Protein AF-A0A972G9C6-F1 (afdb_monomer_lite)

Radius of gyration: 35.4 Å; chains: 1; bounding box: 100×30×118 Å

pLDDT: mean 81.83, std 17.05, range [43.62, 98.69]

Secondary structure (DSSP, 8-state):
--SSHHHHHHHHHHHHHHHHHHHHHS-------B---EEEEEEEEEES-TTS-TT--SBTTBPEEEETTPEEEEEEEEE--SEEEEEEEEEEEPPTTEEE-TT--EEEEE-SS-----PEEE--SSTT--EEEEEEEEEE---SSPPPEEEEEEEEEE--STT--TT-EEEEEEEEEETTEEEEEPPPEEEEEE---EEEEEEEESS--SS--PPP----TTPPPEEEEEEEE-SSS---S--EEE---TT-----------SS-----EEEETTEEEE-

Structure (mmCIF, N/CA/C/O backbone):
data_AF-A0A972G9C6-F1
#
_entry.id   AF-A0A972G9C6-F1
#
loop_
_atom_site.group_PDB
_atom_site.id
_atom_site.type_symbol
_atom_site.label_atom_id
_atom_site.label_alt_id
_atom_site.label_comp_id
_atom_site.label_asym_id
_atom_site.label_entity_id
_atom_site.label_seq_id
_atom_site.pdbx_PDB_ins_code
_atom_site.Cartn_x
_atom_site.Cartn_y
_atom_site.Cartn_z
_atom_site.occupancy
_atom_site.B_iso_or_equiv
_atom_site.auth_seq_id
_atom_site.auth_comp_id
_atom_site.auth_asym_id
_atom_site.auth_atom_id
_atom_site.pdbx_PDB_model_num
ATOM 1 N N . MET A 1 1 ? -65.010 7.566 71.228 1.00 50.69 1 MET A N 1
ATOM 2 C CA . MET A 1 1 ? -64.471 6.859 70.046 1.00 50.69 1 MET A CA 1
ATOM 3 C C . MET A 1 1 ? -63.140 7.488 69.595 1.00 50.69 1 MET A C 1
ATOM 5 O O . MET A 1 1 ? -63.179 8.317 68.697 1.00 50.69 1 MET A O 1
ATOM 9 N N . PRO A 1 2 ? -61.972 7.158 70.192 1.00 48.47 2 PRO A N 1
ATOM 10 C CA . PRO A 1 2 ? -60.681 7.685 69.727 1.00 48.47 2 PRO A CA 1
ATOM 11 C C . PRO A 1 2 ? -59.678 6.614 69.238 1.00 48.47 2 PRO A C 1
ATOM 13 O O . PRO A 1 2 ? -58.513 6.927 69.029 1.00 48.47 2 PRO A O 1
ATOM 16 N N . HIS A 1 3 ? -60.087 5.356 69.031 1.00 49.25 3 HIS A N 1
ATOM 17 C CA . HIS A 1 3 ? -59.143 4.258 68.745 1.00 49.25 3 HIS A CA 1
ATOM 18 C C . HIS A 1 3 ? -58.891 3.956 67.254 1.00 49.25 3 HIS A C 1
ATOM 20 O O . HIS A 1 3 ? -58.062 3.107 66.948 1.00 49.25 3 HIS A O 1
ATOM 26 N N . LEU A 1 4 ? -59.544 4.656 66.318 1.00 49.91 4 LEU A N 1
ATOM 27 C CA . LEU A 1 4 ? -59.415 4.387 64.872 1.00 49.91 4 LEU A CA 1
ATOM 28 C C . LEU A 1 4 ? -58.411 5.296 64.136 1.00 49.91 4 LEU A C 1
ATOM 30 O O . LEU A 1 4 ? -58.019 4.982 63.018 1.00 49.91 4 LEU A O 1
ATOM 34 N N . PHE A 1 5 ? -57.944 6.388 64.752 1.00 47.66 5 PHE A N 1
ATOM 35 C CA . PHE A 1 5 ? -57.025 7.333 64.095 1.00 47.66 5 PHE A CA 1
ATOM 36 C C . PHE A 1 5 ? -55.539 6.942 64.190 1.00 47.66 5 PHE A C 1
ATOM 38 O O . PHE A 1 5 ? -54.737 7.374 63.366 1.00 47.66 5 PHE A O 1
ATOM 45 N N . SER A 1 6 ? -55.158 6.102 65.159 1.00 50.09 6 SER A N 1
ATOM 46 C CA . SER A 1 6 ? -53.753 5.721 65.377 1.00 50.09 6 SER A CA 1
ATOM 47 C C . SER A 1 6 ? -53.256 4.651 64.389 1.00 50.09 6 SER A C 1
ATOM 49 O O . SER A 1 6 ? -52.122 4.742 63.914 1.00 50.09 6 SER A O 1
ATOM 51 N N . SER A 1 7 ? -54.104 3.687 64.000 1.00 50.19 7 SER A N 1
ATOM 52 C CA . SER A 1 7 ? -53.696 2.609 63.083 1.00 50.19 7 SER A CA 1
ATOM 53 C C . SER A 1 7 ? -53.560 3.078 61.629 1.00 50.19 7 SER A C 1
ATOM 55 O O . SER A 1 7 ? -52.664 2.619 60.921 1.00 50.19 7 SER A O 1
ATOM 57 N N . LEU A 1 8 ? -54.366 4.058 61.202 1.00 47.44 8 LEU A N 1
ATOM 58 C CA . LEU A 1 8 ? -54.301 4.635 59.855 1.00 47.44 8 LEU A CA 1
ATOM 59 C C . LEU A 1 8 ? -52.980 5.393 59.616 1.00 47.44 8 LEU A C 1
ATOM 61 O O . LEU A 1 8 ? -52.423 5.350 58.520 1.00 47.44 8 LEU A O 1
ATOM 65 N N . PHE A 1 9 ? -52.442 6.032 60.661 1.00 51.09 9 PHE A N 1
ATOM 66 C CA . PHE A 1 9 ? -51.173 6.765 60.606 1.00 51.09 9 PHE A CA 1
ATOM 67 C C . PHE A 1 9 ? -49.955 5.831 60.516 1.00 51.09 9 PHE A C 1
ATOM 69 O O . PHE A 1 9 ? -48.978 6.147 59.838 1.00 51.09 9 PHE A O 1
ATOM 76 N N . HIS A 1 10 ? -50.016 4.658 61.158 1.00 50.16 10 HIS A N 1
ATOM 77 C CA . HIS A 1 10 ? -48.974 3.630 61.037 1.00 50.16 10 HIS A CA 1
ATOM 78 C C . HIS A 1 10 ? -49.015 2.921 59.674 1.00 50.16 10 HIS A C 1
ATOM 80 O O . HIS A 1 10 ? -47.964 2.652 59.093 1.00 50.16 10 HIS A O 1
ATOM 86 N N . LEU A 1 11 ? -50.209 2.698 59.112 1.00 49.06 11 LEU A N 1
ATOM 87 C CA . LEU A 1 11 ? -50.369 2.081 57.793 1.00 49.06 11 LEU A CA 1
ATOM 88 C C . LEU A 1 11 ? -49.867 2.997 56.659 1.00 49.06 11 LEU A C 1
ATOM 90 O O . LEU A 1 11 ? -49.124 2.554 55.788 1.00 49.06 11 LEU A O 1
ATOM 94 N N . GLN A 1 12 ? -50.190 4.294 56.713 1.00 49.25 12 GLN A N 1
ATOM 95 C CA . GLN A 1 12 ? -49.715 5.306 55.754 1.00 49.25 12 GLN A CA 1
ATOM 96 C C . GLN A 1 12 ? -48.187 5.466 55.760 1.00 49.25 12 GLN A C 1
ATOM 98 O O . GLN A 1 12 ? -47.576 5.678 54.713 1.00 49.25 12 GLN A O 1
ATOM 103 N N . ARG A 1 13 ? -47.554 5.336 56.932 1.00 53.72 13 ARG A N 1
ATOM 104 C CA . ARG A 1 13 ? -46.098 5.438 57.072 1.00 53.72 13 ARG A CA 1
ATOM 105 C C . ARG A 1 13 ? -45.391 4.201 56.503 1.00 53.72 13 ARG A C 1
ATOM 107 O O . ARG A 1 13 ? -44.426 4.363 55.765 1.00 53.72 13 ARG A O 1
ATOM 114 N N . ASN A 1 14 ? -45.921 2.999 56.738 1.00 49.91 14 ASN A N 1
ATOM 115 C CA . ASN A 1 14 ? -45.390 1.761 56.150 1.00 49.91 14 ASN A CA 1
ATOM 116 C C . ASN A 1 14 ? -45.583 1.685 54.630 1.00 49.91 14 ASN A C 1
ATOM 118 O O . ASN A 1 14 ? -44.686 1.223 53.937 1.00 49.91 14 ASN A O 1
ATOM 122 N N . ILE A 1 15 ? -46.695 2.199 54.093 1.00 54.16 15 ILE A N 1
ATOM 123 C CA . ILE A 1 15 ? -46.912 2.279 52.639 1.00 54.16 15 ILE A CA 1
ATOM 124 C C . ILE A 1 15 ? -45.948 3.284 51.996 1.00 54.16 15 ILE A C 1
ATOM 126 O O . ILE A 1 15 ? -45.432 3.015 50.919 1.00 54.16 15 ILE A O 1
ATOM 130 N N . ARG A 1 16 ? -45.630 4.404 52.662 1.00 52.44 16 ARG A N 1
ATOM 131 C CA . ARG A 1 16 ? -44.612 5.353 52.179 1.00 52.44 16 ARG A CA 1
ATOM 132 C C . ARG A 1 16 ? -43.210 4.750 52.142 1.00 52.44 16 ARG A C 1
ATOM 134 O O . ARG A 1 16 ? -42.516 4.974 51.162 1.00 52.44 16 ARG A O 1
ATOM 141 N N . TYR A 1 17 ? -42.808 3.972 53.149 1.00 53.59 17 TYR A N 1
ATOM 142 C CA . TYR A 1 17 ? -41.521 3.267 53.110 1.00 53.59 17 TYR A CA 1
ATOM 143 C C . TYR A 1 17 ? -41.521 2.111 52.114 1.00 53.59 17 TYR A C 1
ATOM 145 O O . TYR A 1 17 ? -40.512 1.914 51.461 1.00 53.59 17 TYR A O 1
ATOM 153 N N . LEU A 1 18 ? -42.633 1.394 51.934 1.00 51.47 18 LEU A N 1
ATOM 154 C CA . LEU A 1 18 ? -42.740 0.327 50.940 1.00 51.47 18 LEU A CA 1
ATOM 155 C C . LEU A 1 18 ? -42.715 0.891 49.511 1.00 51.47 18 LEU A C 1
ATOM 157 O O . LEU A 1 18 ? -41.997 0.365 48.679 1.00 51.47 18 LEU A O 1
ATOM 161 N N . ILE A 1 19 ? -43.408 2.001 49.238 1.00 53.59 19 ILE A N 1
ATOM 162 C CA . ILE A 1 19 ? -43.360 2.703 47.943 1.00 53.59 19 ILE A CA 1
ATOM 163 C C . ILE A 1 19 ? -41.981 3.327 47.709 1.00 53.59 19 ILE A C 1
ATOM 165 O O . ILE A 1 19 ? -41.479 3.244 46.597 1.00 53.59 19 ILE A O 1
ATOM 169 N N . LEU A 1 20 ? -41.333 3.889 48.737 1.00 49.88 20 LEU A N 1
ATOM 170 C CA . LEU A 1 20 ? -39.961 4.390 48.624 1.00 49.88 20 LEU A CA 1
ATOM 171 C C . LEU A 1 20 ? -38.960 3.242 48.425 1.00 49.88 20 LEU A C 1
ATOM 173 O O . LEU A 1 20 ? -38.027 3.393 47.655 1.00 49.88 20 LEU A O 1
ATOM 177 N N . MET A 1 21 ? -39.181 2.081 49.049 1.00 52.22 21 MET A N 1
ATOM 178 C CA . MET A 1 21 ? -38.356 0.882 48.887 1.00 52.22 21 MET A CA 1
ATOM 179 C C . MET A 1 21 ? -38.600 0.206 47.533 1.00 52.22 21 MET A C 1
ATOM 181 O O . MET A 1 21 ? -37.646 -0.292 46.965 1.00 52.22 21 MET A O 1
ATOM 185 N N . PHE A 1 22 ? -39.809 0.262 46.959 1.00 50.12 22 PHE A N 1
ATOM 186 C CA . PHE A 1 22 ? -40.092 -0.166 45.579 1.00 50.12 22 PHE A CA 1
ATOM 187 C C . PHE A 1 22 ? -39.609 0.845 44.527 1.00 50.12 22 PHE A C 1
ATOM 189 O O . PHE A 1 22 ? -39.202 0.422 43.452 1.00 50.12 22 PHE A O 1
ATOM 196 N N . LEU A 1 23 ? -39.578 2.151 44.823 1.00 47.75 23 LEU A N 1
ATOM 197 C CA . LEU A 1 23 ? -38.888 3.138 43.981 1.00 47.75 23 LEU A CA 1
ATOM 198 C C . LEU A 1 23 ? -37.359 2.997 44.062 1.00 47.75 23 LEU A C 1
ATOM 200 O O . LEU A 1 23 ? -36.685 3.300 43.087 1.00 47.75 23 LEU A O 1
ATOM 204 N N . LEU A 1 24 ? -36.821 2.518 45.191 1.00 46.06 24 LEU A N 1
ATOM 205 C CA . LEU A 1 24 ? -35.385 2.282 45.381 1.00 46.06 24 LEU A CA 1
ATOM 206 C C . LEU A 1 24 ? -34.930 0.898 44.865 1.00 46.06 24 LEU A C 1
ATOM 208 O O . LEU A 1 24 ? -33.786 0.770 44.449 1.00 46.06 24 LEU A O 1
ATOM 212 N N . LEU A 1 25 ? -35.804 -0.123 44.848 1.00 47.00 25 LEU A N 1
ATOM 213 C CA . LEU A 1 25 ? -35.528 -1.457 44.270 1.00 47.00 25 LEU A CA 1
ATOM 214 C C . LEU A 1 25 ? -35.941 -1.595 42.795 1.00 47.00 25 LEU A C 1
ATOM 216 O O . LEU A 1 25 ? -35.457 -2.494 42.118 1.00 47.00 25 LEU A O 1
ATOM 220 N N . GLY A 1 26 ? -36.853 -0.753 42.301 1.00 44.81 26 GLY A N 1
ATOM 221 C CA . GLY A 1 26 ? -37.396 -0.810 40.936 1.00 44.81 26 GLY A CA 1
ATOM 222 C C . GLY A 1 26 ? -36.682 0.089 39.925 1.00 44.81 26 GLY A C 1
ATOM 223 O O . GLY A 1 26 ? -37.134 0.199 38.791 1.00 44.81 26 GLY A O 1
ATOM 224 N N . PHE A 1 27 ? -35.594 0.741 40.336 1.00 47.50 27 PHE A N 1
ATOM 225 C CA . PHE A 1 27 ? -34.768 1.598 39.487 1.00 47.50 27 PHE A CA 1
ATOM 226 C C . PHE A 1 27 ? -33.285 1.226 39.608 1.00 47.50 27 PHE A C 1
ATOM 228 O O . PHE A 1 27 ? -32.410 2.079 39.621 1.00 47.50 27 PHE A O 1
ATOM 235 N N . LEU A 1 28 ? -32.993 -0.074 39.655 1.00 43.62 28 LEU A N 1
ATOM 236 C CA . LEU A 1 28 ? -31.751 -0.585 39.080 1.00 43.62 28 LEU A CA 1
ATOM 237 C C . LEU A 1 28 ? -31.993 -0.775 37.578 1.00 43.62 28 LEU A C 1
ATOM 239 O O . LEU A 1 28 ? -31.956 -1.884 37.060 1.00 43.62 28 LEU A O 1
ATOM 243 N N . PHE A 1 29 ? -32.264 0.322 36.869 1.00 45.38 29 PHE A N 1
ATOM 244 C CA . PHE A 1 29 ? -31.609 0.425 35.580 1.00 45.38 29 PHE A CA 1
ATOM 245 C C . PHE A 1 29 ? -30.151 0.632 35.973 1.00 45.38 29 PHE A C 1
ATOM 247 O O . PHE A 1 29 ? -29.775 1.728 36.388 1.00 45.38 29 PHE A O 1
ATOM 254 N N . THR A 1 30 ? -29.328 -0.413 35.887 1.00 48.03 30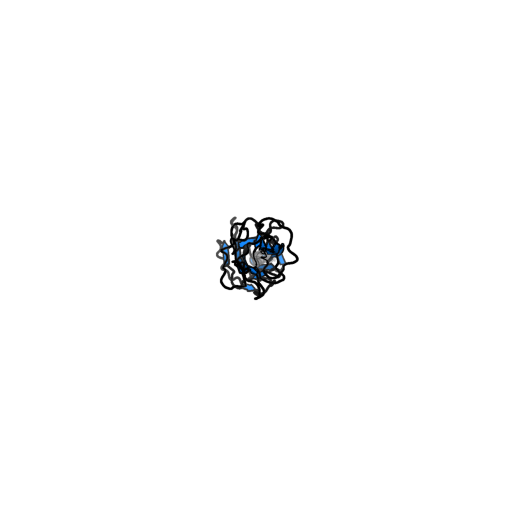 THR A N 1
ATOM 255 C CA . THR A 1 30 ? -27.996 -0.150 35.362 1.00 48.03 30 THR A CA 1
ATOM 256 C C . THR A 1 30 ? -28.300 0.448 33.996 1.00 48.03 30 THR A C 1
ATOM 258 O O . THR A 1 30 ? -28.648 -0.247 33.047 1.00 48.03 30 THR A O 1
ATOM 261 N N . SER A 1 31 ? -28.401 1.776 33.923 1.00 47.78 31 SER A N 1
ATOM 262 C CA . SER A 1 31 ? -28.151 2.419 32.652 1.00 47.78 31 SER A CA 1
ATOM 263 C C . SER A 1 31 ? -26.721 2.003 32.388 1.00 47.78 31 SER A C 1
ATOM 265 O O . SER A 1 31 ? -25.822 2.565 33.015 1.00 47.78 31 SER A O 1
ATOM 267 N N . ASP A 1 32 ? -26.534 0.931 31.621 1.00 56.31 32 ASP A N 1
ATOM 268 C CA . ASP A 1 32 ? -25.235 0.622 31.059 1.00 56.31 32 ASP A CA 1
ATOM 269 C C . ASP A 1 32 ? -24.842 1.922 30.383 1.00 56.31 32 ASP A C 1
ATOM 271 O O . ASP A 1 32 ? -25.518 2.391 29.459 1.00 56.31 32 ASP A O 1
ATOM 275 N N . LEU A 1 33 ? -23.902 2.623 31.015 1.00 61.00 33 LEU A N 1
ATOM 276 C CA . LEU A 1 33 ? -23.517 3.932 30.553 1.00 61.00 33 LEU A CA 1
ATOM 277 C C . LEU A 1 33 ? -22.942 3.678 29.173 1.00 61.00 33 LEU A C 1
ATOM 279 O O . LEU A 1 33 ? -22.047 2.850 29.007 1.00 61.00 33 LEU A O 1
ATOM 283 N N . LEU A 1 34 ? -23.569 4.304 28.188 1.00 71.31 34 LEU A N 1
ATOM 284 C CA . LEU A 1 34 ? -23.205 4.114 26.809 1.00 71.31 34 LEU A CA 1
ATOM 285 C C . LEU A 1 34 ? -21.945 4.927 26.558 1.00 71.31 34 LEU A C 1
ATOM 287 O O . LEU A 1 34 ? -21.975 6.153 26.680 1.00 71.31 34 LEU A O 1
ATOM 291 N N . MET A 1 35 ? -20.849 4.243 26.262 1.00 81.44 35 MET A N 1
ATOM 292 C CA . MET A 1 35 ? -19.528 4.868 26.264 1.00 81.44 35 MET A CA 1
ATOM 293 C C . MET A 1 35 ? -19.020 5.018 24.837 1.00 81.44 35 MET A C 1
ATOM 295 O O . MET A 1 35 ? -19.300 4.182 23.970 1.00 81.44 35 MET A O 1
ATOM 299 N N . ALA A 1 36 ? -18.364 6.144 24.568 1.00 80.25 36 ALA A N 1
ATOM 300 C CA . ALA A 1 36 ? -17.765 6.431 23.273 1.00 80.25 36 ALA A CA 1
ATOM 301 C C . ALA A 1 36 ? -16.352 5.851 23.244 1.00 80.25 36 ALA A C 1
ATOM 303 O O . ALA A 1 36 ? -15.604 6.025 24.199 1.00 80.25 36 ALA A O 1
ATOM 304 N N . GLN A 1 37 ? -16.022 5.169 22.154 1.00 87.62 37 GLN A N 1
ATOM 305 C CA . GLN A 1 37 ? -14.685 4.641 21.907 1.00 87.62 37 GLN A CA 1
ATOM 306 C C . GLN A 1 37 ? -13.769 5.775 21.418 1.00 87.62 37 GLN A C 1
ATOM 308 O O . GLN A 1 37 ? -14.256 6.702 20.767 1.00 87.62 37 GLN A O 1
ATOM 313 N N . THR A 1 38 ? -12.475 5.724 21.731 1.00 91.31 38 THR A N 1
ATOM 314 C CA . THR A 1 38 ? -11.528 6.820 21.452 1.00 91.31 38 THR A CA 1
ATOM 315 C C . THR A 1 38 ? -10.146 6.302 21.063 1.00 91.31 38 THR A C 1
ATOM 317 O O . THR A 1 38 ? -9.873 5.103 21.139 1.00 91.31 38 THR A O 1
ATOM 320 N N . ASN A 1 39 ? -9.259 7.234 20.708 1.00 94.50 39 ASN A N 1
ATOM 321 C CA . ASN A 1 39 ? -7.846 7.001 20.426 1.00 94.50 39 ASN A CA 1
ATOM 322 C C . ASN A 1 39 ? -7.648 6.079 19.219 1.00 94.50 39 ASN A C 1
ATOM 324 O O . ASN A 1 39 ? -6.769 5.217 19.216 1.00 94.50 39 ASN A O 1
ATOM 328 N N . LEU A 1 40 ? -8.475 6.279 18.185 1.00 98.19 40 LEU A N 1
ATOM 329 C CA . LEU A 1 40 ? -8.321 5.576 16.921 1.00 98.19 40 LEU A CA 1
ATOM 330 C C . LEU A 1 40 ? -7.050 6.045 16.216 1.00 98.19 40 LEU A C 1
ATOM 332 O O . LEU A 1 40 ? -6.889 7.217 15.884 1.00 98.19 40 LEU A O 1
ATOM 336 N N . THR A 1 41 ? -6.178 5.101 15.905 1.00 98.12 41 THR A N 1
ATOM 337 C CA . THR A 1 41 ? -4.981 5.335 15.105 1.00 98.12 41 THR A CA 1
ATOM 338 C C . THR A 1 41 ? -4.937 4.343 13.958 1.00 98.12 41 THR A C 1
ATOM 340 O O . THR A 1 41 ? -5.257 3.169 14.124 1.00 98.12 41 THR A O 1
ATOM 343 N N . LEU A 1 42 ? -4.545 4.830 12.784 1.00 98.56 42 LEU A N 1
ATOM 344 C CA . LEU A 1 42 ? -4.201 4.016 11.629 1.00 98.56 42 LEU A CA 1
ATOM 345 C C . LEU A 1 42 ? -2.762 4.360 11.250 1.00 98.56 42 LEU A C 1
ATOM 347 O O . LEU A 1 42 ? -2.412 5.533 11.146 1.00 98.56 42 LEU A O 1
ATOM 351 N N . SER A 1 43 ? -1.930 3.345 11.061 1.00 98.31 43 SER A N 1
ATOM 352 C CA . SER A 1 43 ? -0.524 3.523 10.697 1.00 98.31 43 SER A CA 1
ATOM 353 C C . SER A 1 43 ? -0.032 2.405 9.782 1.00 98.31 43 SER A C 1
ATOM 355 O O . SER A 1 43 ? -0.659 1.347 9.684 1.00 98.31 43 SER A O 1
ATOM 357 N N . ILE A 1 44 ? 1.106 2.629 9.122 1.00 98.38 44 ILE A N 1
ATOM 358 C CA . ILE A 1 44 ? 1.805 1.599 8.345 1.00 98.38 44 ILE A CA 1
ATOM 359 C C . ILE A 1 44 ? 2.736 0.839 9.285 1.00 98.38 44 ILE A C 1
ATOM 361 O O . ILE A 1 44 ? 3.727 1.385 9.769 1.00 98.38 44 ILE A O 1
ATOM 365 N N . ALA A 1 45 ? 2.436 -0.434 9.522 1.00 96.69 45 ALA A N 1
ATOM 366 C CA . ALA A 1 45 ? 3.270 -1.308 10.339 1.00 96.69 45 ALA A CA 1
ATOM 367 C C . ALA A 1 45 ? 4.507 -1.789 9.565 1.00 96.69 45 ALA A C 1
ATOM 369 O O . ALA A 1 45 ? 5.614 -1.824 10.103 1.00 96.69 45 ALA A O 1
ATOM 370 N N . SER A 1 46 ? 4.321 -2.157 8.297 1.00 96.44 46 SER A N 1
ATOM 371 C CA . SER A 1 46 ? 5.390 -2.610 7.406 1.00 96.44 46 SER A CA 1
ATOM 372 C C . SER A 1 46 ? 4.940 -2.583 5.952 1.00 96.44 46 SER A C 1
ATOM 374 O O . SER A 1 46 ? 3.745 -2.521 5.664 1.00 96.44 46 SER A O 1
ATOM 376 N N . THR A 1 47 ? 5.890 -2.719 5.037 1.00 96.69 47 THR A N 1
ATOM 377 C CA . THR A 1 47 ? 5.617 -3.019 3.634 1.00 96.69 47 THR A CA 1
ATOM 378 C C . THR A 1 47 ? 6.432 -4.243 3.209 1.00 96.69 47 THR A C 1
ATOM 380 O O . THR A 1 47 ? 7.349 -4.668 3.920 1.00 96.69 47 THR A O 1
ATOM 383 N N . SER A 1 48 ? 6.029 -4.915 2.129 1.00 96.12 48 SER A N 1
ATOM 384 C CA . SER A 1 48 ? 6.626 -6.199 1.758 1.00 96.12 48 SER A CA 1
ATOM 385 C C . SER A 1 48 ? 7.921 -6.082 0.967 1.00 96.12 48 SER A C 1
ATOM 387 O O . SER A 1 48 ? 8.593 -7.106 0.842 1.00 96.12 48 SER A O 1
ATOM 389 N N . GLU A 1 49 ? 8.262 -4.904 0.425 1.00 92.00 49 GLU A N 1
ATOM 390 C CA . GLU A 1 49 ? 9.462 -4.746 -0.395 1.00 92.00 49 GLU A CA 1
ATOM 391 C C . GLU A 1 49 ? 10.574 -3.942 0.284 1.00 92.00 49 GLU A C 1
ATOM 393 O O . GLU A 1 49 ? 10.387 -2.784 0.632 1.00 92.00 49 GLU A O 1
ATOM 398 N N . PRO A 1 50 ? 11.791 -4.503 0.412 1.00 88.25 50 PRO A N 1
ATOM 399 C CA . PRO A 1 50 ? 12.912 -3.819 1.058 1.00 88.25 50 PRO A CA 1
ATOM 400 C C . PRO A 1 50 ? 13.544 -2.723 0.185 1.00 88.25 50 PRO A C 1
ATOM 402 O O . PRO A 1 50 ? 14.482 -2.050 0.617 1.00 88.25 50 PRO A O 1
ATOM 405 N N . ASP A 1 51 ? 13.108 -2.605 -1.070 1.00 85.94 51 ASP A N 1
ATOM 406 C CA . ASP A 1 51 ? 13.652 -1.658 -2.042 1.00 85.94 51 ASP A CA 1
ATOM 407 C C . ASP A 1 51 ? 12.876 -0.345 -2.116 1.00 85.94 51 ASP A C 1
ATOM 409 O O . ASP A 1 51 ? 13.374 0.620 -2.704 1.00 85.94 51 ASP A O 1
ATOM 413 N N . SER A 1 52 ? 11.702 -0.292 -1.492 1.00 87.81 52 SER A N 1
ATOM 414 C CA . SER A 1 52 ? 11.053 0.947 -1.096 1.00 87.81 52 SER A CA 1
ATOM 415 C C . SER A 1 52 ? 11.587 1.370 0.286 1.00 87.81 52 SER A C 1
ATOM 417 O O . SER A 1 52 ? 12.071 0.563 1.080 1.00 87.81 52 SER A O 1
ATOM 419 N N . SER A 1 53 ? 11.646 2.678 0.553 1.00 89.88 53 SER A N 1
ATOM 420 C CA . SER A 1 53 ? 12.251 3.184 1.794 1.00 89.88 53 SER A CA 1
ATOM 421 C C . SER A 1 53 ? 11.286 3.115 2.975 1.00 89.88 53 SER A C 1
ATOM 423 O O . SER A 1 53 ? 10.271 3.806 2.984 1.00 89.88 53 SER A O 1
ATOM 425 N N . ASP A 1 54 ? 11.691 2.439 4.048 1.00 92.44 54 ASP A N 1
ATOM 426 C CA . ASP A 1 54 ? 10.932 2.373 5.305 1.00 92.44 54 ASP A CA 1
ATOM 427 C C . ASP A 1 54 ? 11.158 3.558 6.263 1.00 92.44 54 ASP A C 1
ATOM 429 O O . ASP A 1 54 ? 10.666 3.569 7.390 1.00 92.44 54 ASP A O 1
ATOM 433 N N . THR A 1 55 ? 11.922 4.574 5.854 1.00 93.12 55 THR A N 1
ATOM 434 C CA . THR A 1 55 ? 12.267 5.713 6.729 1.00 93.12 55 THR A CA 1
ATOM 435 C C . THR A 1 55 ? 11.113 6.682 6.979 1.00 93.12 55 THR A C 1
ATOM 437 O O . THR A 1 55 ? 11.190 7.485 7.907 1.00 93.12 55 THR A O 1
ATOM 440 N N . LYS A 1 56 ? 10.104 6.670 6.106 1.00 96.25 56 LYS A N 1
ATOM 441 C CA . LYS A 1 56 ? 8.938 7.555 6.153 1.00 96.25 56 LYS A CA 1
ATOM 442 C C . LYS A 1 56 ? 7.755 6.813 6.780 1.00 96.25 56 LYS A C 1
ATOM 444 O O . LYS A 1 56 ? 7.612 5.616 6.555 1.00 96.25 56 LYS A O 1
ATOM 449 N N . ASP A 1 57 ? 6.926 7.481 7.574 1.00 95.62 57 ASP A N 1
ATOM 450 C CA . ASP A 1 57 ? 5.876 6.828 8.378 1.00 95.62 57 ASP A CA 1
ATOM 451 C C . ASP A 1 57 ? 4.482 6.830 7.731 1.00 95.62 57 ASP A C 1
ATOM 453 O O . ASP A 1 57 ? 3.571 6.185 8.247 1.00 95.62 57 ASP A O 1
ATOM 457 N N . GLY A 1 58 ? 4.323 7.502 6.590 1.00 97.31 58 GLY A N 1
ATOM 458 C CA . GLY A 1 58 ? 3.047 7.612 5.894 1.00 97.31 58 GLY A CA 1
ATOM 459 C C . GLY A 1 58 ? 2.154 8.738 6.408 1.00 97.31 58 GLY A C 1
ATOM 460 O O . GLY A 1 58 ? 0.998 8.806 6.009 1.00 97.31 58 GLY A O 1
ATOM 461 N N . SER A 1 59 ? 2.646 9.626 7.273 1.00 97.06 59 SER A N 1
ATOM 462 C CA . SER A 1 59 ? 1.935 10.869 7.586 1.00 97.06 59 SER A CA 1
ATOM 463 C C . SER A 1 59 ? 2.019 11.874 6.426 1.00 97.06 59 SER A C 1
ATOM 465 O O . SER A 1 59 ? 2.838 11.729 5.515 1.00 97.06 59 SER A O 1
ATOM 467 N N . ALA A 1 60 ? 1.163 12.899 6.442 1.00 94.88 60 ALA A N 1
ATOM 468 C CA . ALA A 1 60 ? 1.210 13.983 5.458 1.00 94.88 60 ALA A CA 1
ATOM 469 C C . ALA A 1 60 ? 2.598 14.649 5.413 1.00 94.88 60 ALA A C 1
ATOM 471 O O . ALA A 1 60 ? 3.198 14.905 6.458 1.00 94.88 60 ALA A O 1
ATOM 472 N N . ASP A 1 61 ? 3.100 14.922 4.205 1.00 95.75 61 ASP A N 1
ATOM 473 C CA . ASP A 1 61 ? 4.463 15.399 3.924 1.00 95.75 61 ASP A CA 1
ATOM 474 C C . ASP A 1 61 ? 5.584 14.389 4.281 1.00 95.75 61 ASP A C 1
ATOM 476 O O . ASP A 1 61 ? 6.777 14.708 4.198 1.00 95.75 61 ASP A O 1
ATOM 480 N N . ASN A 1 62 ? 5.229 13.162 4.677 1.00 97.12 62 ASN A N 1
ATOM 481 C CA . ASN A 1 62 ? 6.139 12.064 5.002 1.00 97.12 62 ASN A CA 1
ATOM 482 C C . ASN A 1 62 ? 5.591 10.718 4.487 1.00 97.12 62 ASN A C 1
ATOM 484 O O . ASN A 1 62 ? 5.607 9.701 5.184 1.00 97.12 62 ASN A O 1
ATOM 488 N N . GLU A 1 63 ? 5.111 10.718 3.245 1.00 97.50 63 GLU A N 1
ATOM 489 C CA . GLU A 1 63 ? 4.414 9.603 2.600 1.00 97.50 63 GLU A CA 1
ATOM 490 C C . GLU A 1 63 ? 5.339 8.398 2.412 1.00 97.50 63 GLU A C 1
ATOM 492 O O . GLU A 1 63 ? 6.466 8.539 1.934 1.00 97.50 63 GLU A O 1
ATOM 497 N N . ARG A 1 64 ? 4.879 7.193 2.757 1.00 97.69 64 ARG A N 1
ATOM 498 C CA . ARG A 1 64 ? 5.682 5.966 2.643 1.00 97.69 64 ARG A CA 1
ATOM 499 C C . ARG A 1 64 ? 5.799 5.562 1.167 1.00 97.69 64 ARG A C 1
ATOM 501 O O . ARG A 1 64 ? 4.770 5.258 0.568 1.00 97.69 64 ARG A O 1
ATOM 508 N N . PRO A 1 65 ? 7.000 5.546 0.562 1.00 97.25 65 PRO A N 1
ATOM 509 C CA . PRO A 1 65 ? 7.143 5.101 -0.817 1.00 97.25 65 PRO A CA 1
ATOM 510 C C . PRO A 1 65 ? 6.817 3.610 -0.914 1.00 97.25 65 PRO A C 1
ATOM 512 O O . PRO A 1 65 ? 7.206 2.847 -0.031 1.00 97.25 65 PRO A O 1
ATOM 515 N N . VAL A 1 66 ? 6.139 3.204 -1.982 1.00 97.50 66 VAL A N 1
ATOM 516 C CA . VAL A 1 66 ? 5.771 1.812 -2.265 1.00 97.50 66 VAL A CA 1
ATOM 517 C C . VAL A 1 66 ? 5.870 1.510 -3.757 1.00 97.50 66 VAL A C 1
ATOM 519 O O . VAL A 1 66 ? 5.635 2.374 -4.601 1.00 97.50 66 VAL A O 1
ATOM 522 N N . LEU A 1 67 ? 6.197 0.271 -4.099 1.00 95.38 67 LEU A N 1
ATOM 523 C CA . LEU A 1 67 ? 6.207 -0.235 -5.469 1.00 95.38 67 LEU A CA 1
ATOM 524 C C . LEU A 1 67 ? 4.825 -0.780 -5.847 1.00 95.38 67 LEU A C 1
ATOM 526 O O . LEU A 1 67 ? 4.079 -1.290 -5.012 1.00 95.38 67 LEU A O 1
ATOM 530 N N . THR A 1 68 ? 4.483 -0.769 -7.134 1.00 94.88 68 THR A N 1
ATOM 531 C CA . THR A 1 68 ? 3.333 -1.555 -7.604 1.00 94.88 68 THR A CA 1
ATOM 532 C C . THR A 1 68 ? 3.585 -3.049 -7.380 1.00 94.88 68 THR A C 1
ATOM 534 O O . THR A 1 68 ? 4.666 -3.546 -7.688 1.00 94.88 68 THR A O 1
ATOM 537 N N . GLY A 1 69 ? 2.580 -3.781 -6.904 1.00 94.19 69 GLY A N 1
ATOM 538 C CA . GLY A 1 69 ? 2.685 -5.191 -6.521 1.00 94.19 69 GLY A CA 1
ATOM 539 C C . GLY A 1 69 ? 3.136 -5.417 -5.074 1.00 94.19 69 GLY A C 1
ATOM 540 O O . GLY A 1 69 ? 3.059 -6.548 -4.597 1.00 94.19 69 GLY A O 1
ATOM 541 N N . GLU A 1 70 ? 3.558 -4.365 -4.371 1.00 95.50 70 GLU A N 1
ATOM 542 C CA . GLU A 1 70 ? 3.919 -4.420 -2.956 1.00 95.50 70 GLU A CA 1
ATOM 543 C C . GLU A 1 70 ? 2.679 -4.573 -2.064 1.00 95.50 70 GLU A C 1
ATOM 545 O O . GLU A 1 70 ? 1.590 -4.086 -2.376 1.00 95.50 70 GLU A O 1
ATOM 550 N N . VAL A 1 71 ? 2.844 -5.252 -0.930 1.00 97.94 71 VAL A N 1
ATOM 551 C CA . VAL A 1 71 ? 1.825 -5.365 0.112 1.00 97.94 71 VAL A CA 1
ATOM 552 C C . VAL A 1 71 ? 2.154 -4.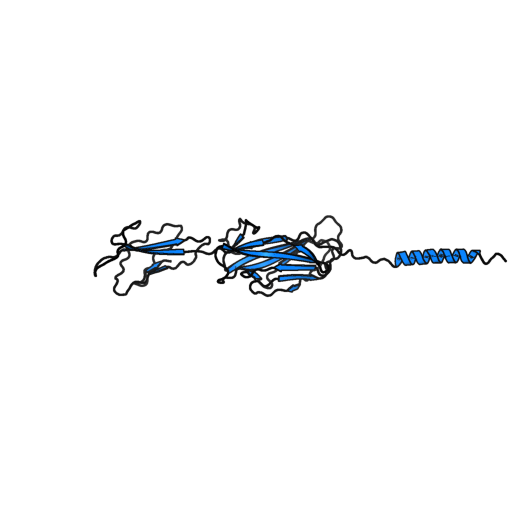406 1.249 1.00 97.94 71 VAL A C 1
ATOM 554 O O . VAL A 1 71 ? 3.230 -4.476 1.838 1.00 97.94 71 VAL A O 1
ATOM 557 N N . VAL A 1 72 ? 1.199 -3.548 1.591 1.00 98.44 72 VAL A N 1
ATOM 558 C CA . VAL A 1 72 ? 1.255 -2.639 2.738 1.00 98.44 72 VAL A CA 1
ATOM 559 C C . VAL A 1 72 ? 0.500 -3.281 3.895 1.00 98.44 72 VAL A C 1
ATOM 561 O O . VAL A 1 72 ? -0.676 -3.623 3.759 1.00 98.44 72 VAL A O 1
ATOM 564 N N . THR A 1 73 ? 1.163 -3.451 5.034 1.00 98.25 73 THR A N 1
ATOM 565 C CA . THR A 1 73 ? 0.538 -3.898 6.280 1.00 98.25 73 THR A CA 1
ATOM 566 C C . THR A 1 73 ? 0.189 -2.680 7.121 1.00 98.25 73 THR A C 1
ATOM 568 O O . THR A 1 73 ? 1.071 -1.962 7.594 1.00 98.25 73 THR A O 1
ATOM 571 N N . TYR A 1 74 ? -1.101 -2.476 7.345 1.00 98.50 74 TYR A N 1
ATOM 572 C CA . TYR A 1 74 ? -1.633 -1.454 8.236 1.00 98.50 74 TYR A CA 1
ATOM 573 C C . TYR A 1 74 ? -1.814 -2.011 9.654 1.00 98.50 74 TYR A C 1
ATOM 575 O O . TYR A 1 74 ? -2.073 -3.205 9.824 1.00 98.50 74 TYR A O 1
ATOM 583 N N . SER A 1 75 ? -1.700 -1.142 10.659 1.00 98.12 75 SER A N 1
ATOM 584 C CA . SER A 1 75 ? -2.134 -1.379 12.043 1.00 98.12 75 SER A CA 1
ATOM 585 C C . SER A 1 75 ? -3.179 -0.331 12.415 1.00 98.12 75 SER A C 1
ATOM 587 O O . SER A 1 75 ? -2.950 0.873 12.263 1.00 98.12 75 SER A O 1
ATOM 589 N N . LEU A 1 76 ? -4.341 -0.814 12.845 1.00 98.25 76 LEU A N 1
ATOM 590 C CA . LEU A 1 76 ? -5.497 -0.035 13.262 1.00 98.25 76 LEU A CA 1
ATOM 591 C C . LEU A 1 76 ? -5.757 -0.314 14.741 1.00 98.25 76 LEU A C 1
ATOM 593 O O . LEU A 1 76 ? -6.151 -1.426 15.093 1.00 98.25 76 LEU A O 1
ATOM 597 N N . VAL A 1 77 ? -5.561 0.691 15.590 1.00 97.44 77 VAL A N 1
ATOM 598 C CA . VAL A 1 77 ? -5.642 0.543 17.048 1.00 97.44 77 VAL A CA 1
ATOM 599 C C . VAL A 1 77 ? -6.651 1.521 17.626 1.00 97.44 77 VAL A C 1
ATOM 601 O O . VAL A 1 77 ? -6.663 2.683 17.228 1.00 97.44 77 VAL A O 1
ATOM 604 N N . PHE A 1 78 ? -7.470 1.077 18.577 1.00 95.75 78 PHE A N 1
ATOM 605 C CA . PHE A 1 78 ? -8.280 1.963 19.416 1.00 95.75 78 PHE A CA 1
ATOM 606 C C . PHE A 1 78 ? -8.404 1.433 20.846 1.00 95.75 78 PHE A C 1
ATOM 608 O O . PHE A 1 78 ? -8.203 0.242 21.106 1.00 95.75 78 PHE A O 1
ATOM 615 N N . GLU A 1 79 ? -8.732 2.330 21.772 1.00 92.62 79 GLU A N 1
ATOM 616 C CA . GLU A 1 79 ? -8.935 1.999 23.182 1.00 92.62 79 GLU A CA 1
ATOM 617 C C . GLU A 1 79 ? -10.373 1.567 23.445 1.00 92.62 79 GLU A C 1
ATOM 619 O O . GLU A 1 79 ? -11.320 2.187 22.953 1.00 92.62 79 GLU A O 1
ATOM 624 N N . ILE A 1 80 ? -10.533 0.526 24.263 1.00 88.62 80 ILE A N 1
ATOM 625 C CA . ILE A 1 80 ? -11.838 0.017 24.663 1.00 88.62 80 ILE A CA 1
ATOM 626 C C . ILE A 1 80 ? -12.360 0.837 25.840 1.00 88.62 80 ILE A C 1
ATOM 628 O O . ILE A 1 80 ? -11.904 0.686 26.970 1.00 88.62 80 ILE A O 1
ATOM 632 N N . ALA A 1 81 ? -13.374 1.663 25.596 1.00 87.62 81 ALA A N 1
ATOM 633 C CA . ALA A 1 81 ? -13.978 2.458 26.663 1.00 87.62 81 ALA A CA 1
ATOM 634 C C . ALA A 1 81 ? -14.566 1.586 27.792 1.00 87.62 81 ALA A C 1
ATOM 636 O O . ALA A 1 81 ? -15.304 0.635 27.516 1.00 87.62 81 ALA A O 1
ATOM 637 N N . GLU A 1 82 ? -14.297 1.954 29.052 1.00 85.94 82 GLU A N 1
ATOM 638 C CA . GLU A 1 82 ? -14.932 1.363 30.241 1.00 85.94 82 GLU A CA 1
ATOM 639 C C . GLU A 1 82 ? -16.459 1.436 30.117 1.00 85.94 82 GLU A C 1
ATOM 641 O O . GLU A 1 82 ? -17.000 2.492 29.806 1.00 85.94 82 GLU A O 1
ATOM 646 N N . GLY A 1 83 ? -17.184 0.354 30.394 1.00 85.81 83 GLY A N 1
ATOM 647 C CA . GLY A 1 83 ? -18.641 0.272 30.277 1.00 85.81 83 GLY A CA 1
ATOM 648 C C . GLY A 1 83 ? -19.110 -0.515 29.052 1.00 85.81 83 GLY A C 1
ATOM 649 O O . GLY A 1 83 ? -18.510 -1.512 28.665 1.00 85.81 83 GLY A O 1
ATOM 650 N N . THR A 1 84 ? -20.256 -0.134 28.477 1.00 87.75 84 THR A N 1
ATOM 651 C CA . THR A 1 84 ? -20.820 -0.821 27.300 1.00 87.75 84 THR A CA 1
ATOM 652 C C . THR A 1 84 ? -20.925 0.131 26.117 1.00 87.75 84 THR A C 1
ATOM 654 O O . THR A 1 84 ? -21.454 1.238 26.236 1.00 87.75 84 THR A O 1
ATOM 657 N N . SER A 1 85 ? -20.489 -0.335 24.950 1.00 90.69 85 SER A N 1
ATOM 658 C CA . SER A 1 85 ? -20.646 0.340 23.663 1.00 90.69 85 SER A CA 1
ATOM 659 C C . SER A 1 85 ? -21.353 -0.593 22.689 1.00 90.69 85 SER A C 1
ATOM 661 O O . SER A 1 85 ? -20.985 -1.755 22.543 1.00 90.69 85 SER A O 1
ATOM 663 N N . ASN A 1 86 ? -22.381 -0.091 22.012 1.00 92.88 86 ASN A N 1
ATOM 664 C CA . ASN A 1 86 ? -23.145 -0.860 21.029 1.00 92.88 86 ASN A CA 1
ATOM 665 C C . ASN A 1 86 ? -22.747 -0.467 19.608 1.00 92.88 86 ASN A C 1
ATOM 667 O O . ASN A 1 86 ? -22.362 0.675 19.378 1.00 92.88 86 ASN A O 1
ATOM 671 N N . ASN A 1 87 ? -22.936 -1.364 18.642 1.00 93.06 87 ASN A N 1
ATOM 672 C CA . ASN A 1 87 ? -22.658 -1.122 17.221 1.00 93.06 87 ASN A CA 1
ATOM 673 C C . ASN A 1 87 ? -21.234 -0.583 16.973 1.00 93.06 87 ASN A C 1
ATOM 675 O O . ASN A 1 87 ? -21.060 0.358 16.194 1.00 93.06 87 ASN A O 1
ATOM 679 N N . VAL A 1 88 ? -20.245 -1.134 17.679 1.00 94.31 88 VAL A N 1
ATOM 680 C CA . VAL A 1 88 ? -18.838 -0.775 17.530 1.00 94.31 88 VAL A CA 1
ATOM 681 C C . VAL A 1 88 ? -18.312 -1.365 16.231 1.00 94.31 88 VAL A C 1
ATOM 683 O O . VAL A 1 88 ? -18.323 -2.578 16.044 1.00 94.31 88 VAL A O 1
ATOM 686 N N . ASN A 1 89 ? -17.853 -0.505 15.331 1.00 95.81 89 ASN A N 1
ATOM 687 C CA . ASN A 1 89 ? -17.183 -0.909 14.101 1.00 95.81 89 ASN A CA 1
ATOM 688 C C . ASN A 1 89 ? -16.153 0.139 13.689 1.00 95.81 89 ASN A C 1
ATOM 690 O O . ASN A 1 89 ? -16.320 1.325 13.981 1.00 95.81 89 ASN A O 1
ATOM 694 N N . THR A 1 90 ? -15.126 -0.292 12.968 1.00 97.50 90 THR A N 1
ATOM 695 C CA . THR A 1 90 ? -14.244 0.614 12.238 1.00 97.50 90 THR A CA 1
ATOM 696 C C . THR A 1 90 ? -14.543 0.527 10.751 1.00 97.50 90 THR A C 1
ATOM 698 O O . THR A 1 90 ? -14.675 -0.571 10.216 1.00 97.50 90 THR A O 1
ATOM 701 N N . ALA A 1 91 ? -14.658 1.671 10.081 1.00 96.88 91 ALA A N 1
ATOM 702 C CA . ALA A 1 91 ? -14.770 1.751 8.628 1.00 96.88 91 ALA A CA 1
ATOM 703 C C . ALA A 1 91 ? -13.491 2.377 8.071 1.00 96.88 91 ALA A C 1
ATOM 705 O O . ALA A 1 91 ? -13.189 3.533 8.368 1.00 96.88 91 ALA A O 1
ATOM 706 N N . VAL A 1 92 ? -12.743 1.591 7.302 1.00 97.94 92 VAL A N 1
ATOM 707 C CA . VAL A 1 92 ? -11.482 1.956 6.658 1.00 97.94 92 VAL A CA 1
ATOM 708 C C . VAL A 1 92 ? -11.764 2.313 5.206 1.00 97.94 92 VAL A C 1
ATOM 710 O O . VAL A 1 92 ? -12.252 1.468 4.449 1.00 97.94 92 VAL A O 1
ATOM 713 N N . SER A 1 93 ? -11.439 3.547 4.824 1.00 97.50 93 SER A N 1
ATOM 714 C CA . SER A 1 93 ? -11.514 3.984 3.436 1.00 97.50 93 SER A CA 1
ATOM 715 C C . SER A 1 93 ? -10.284 3.506 2.675 1.00 97.50 93 SER A C 1
ATOM 717 O O . SER A 1 93 ? -9.168 3.887 3.026 1.00 97.50 93 SER A O 1
ATOM 719 N N . ILE A 1 94 ? -10.482 2.672 1.654 1.00 97.38 94 ILE A N 1
ATOM 720 C CA . ILE A 1 94 ? -9.402 2.194 0.784 1.00 97.38 94 ILE A CA 1
ATOM 721 C C . ILE A 1 94 ? -9.468 2.993 -0.525 1.00 97.38 94 ILE A C 1
ATOM 723 O O . ILE A 1 94 ? -10.514 2.995 -1.168 1.00 97.38 94 ILE A O 1
ATOM 727 N N . PRO A 1 95 ? -8.390 3.670 -0.956 1.00 97.62 95 PRO A N 1
ATOM 728 C CA . PRO A 1 95 ? -8.392 4.423 -2.205 1.00 97.62 95 PRO A CA 1
ATOM 729 C C . PRO A 1 95 ? -8.314 3.497 -3.427 1.00 97.62 95 PRO A C 1
ATOM 731 O O . PRO A 1 95 ? -7.723 2.412 -3.373 1.00 97.62 95 PRO A O 1
ATOM 734 N N . ASP A 1 96 ? -8.852 3.953 -4.563 1.00 97.31 96 ASP A N 1
ATOM 735 C CA . ASP A 1 96 ? -8.564 3.340 -5.866 1.00 97.31 96 ASP A CA 1
ATOM 736 C C . ASP A 1 96 ? -7.041 3.235 -6.049 1.00 97.31 96 ASP A C 1
ATOM 738 O O . ASP A 1 96 ? -6.299 4.149 -5.700 1.00 97.31 96 ASP A O 1
ATOM 742 N N . GLY A 1 97 ? -6.568 2.108 -6.578 1.00 97.44 97 GLY A N 1
ATOM 743 C CA . GLY A 1 97 ? -5.144 1.772 -6.619 1.00 97.44 97 GLY A CA 1
ATOM 744 C C . GLY A 1 97 ? -4.654 0.875 -5.479 1.00 97.44 97 GLY A C 1
ATOM 745 O O . GLY A 1 97 ? -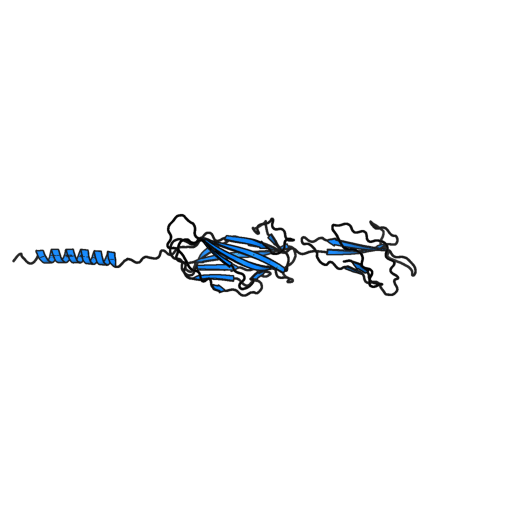3.661 0.174 -5.674 1.00 97.44 97 GLY A O 1
ATOM 746 N N . LEU A 1 98 ? -5.358 0.812 -4.344 1.00 97.94 98 LEU A N 1
ATOM 747 C CA . LEU A 1 98 ? -5.140 -0.195 -3.301 1.00 97.94 98 LEU A CA 1
ATOM 748 C C . LEU A 1 98 ? -6.268 -1.230 -3.301 1.00 97.94 98 LEU A C 1
ATOM 750 O O . LEU A 1 98 ? -7.419 -0.918 -3.609 1.00 97.94 98 LEU A O 1
ATOM 754 N N . GLU A 1 99 ? -5.942 -2.469 -2.946 1.00 97.56 99 GLU A N 1
ATOM 755 C CA . GLU A 1 99 ? -6.911 -3.552 -2.773 1.00 97.56 99 GLU A CA 1
ATOM 756 C C . GLU A 1 99 ? -6.689 -4.259 -1.437 1.00 97.56 99 GLU A C 1
ATOM 758 O O . GLU A 1 99 ? -5.620 -4.814 -1.193 1.00 97.56 99 GLU A O 1
ATOM 763 N N . TYR A 1 100 ? -7.706 -4.284 -0.575 1.00 97.25 100 TYR A N 1
ATOM 764 C CA . TYR A 1 100 ? -7.653 -5.075 0.652 1.00 97.25 100 TYR A CA 1
ATOM 765 C C . TYR A 1 100 ? -7.499 -6.571 0.346 1.00 97.25 100 TYR A C 1
ATOM 767 O O . TYR A 1 100 ? -8.286 -7.159 -0.400 1.00 97.25 100 TYR A O 1
ATOM 775 N N . ILE A 1 101 ? -6.522 -7.218 0.984 1.00 96.00 101 ILE A N 1
ATOM 776 C CA . ILE A 1 101 ? -6.325 -8.662 0.867 1.00 96.00 101 ILE A CA 1
ATOM 777 C C . ILE A 1 101 ? -7.311 -9.367 1.801 1.00 96.00 101 ILE A C 1
ATOM 779 O O . ILE A 1 101 ? -7.124 -9.437 3.016 1.00 96.00 101 ILE A O 1
ATOM 783 N N . ALA A 1 102 ? -8.372 -9.925 1.223 1.00 92.62 102 ALA A N 1
ATOM 784 C CA . ALA A 1 102 ? -9.432 -10.576 1.983 1.00 92.62 102 ALA A CA 1
ATOM 785 C C . ALA A 1 102 ? -8.900 -11.653 2.949 1.00 92.62 102 ALA A C 1
ATOM 787 O O . ALA A 1 102 ? -8.130 -12.536 2.565 1.00 92.62 102 ALA A O 1
ATOM 788 N N . ASN A 1 103 ? -9.389 -11.622 4.192 1.00 90.25 103 ASN A N 1
ATOM 789 C CA . ASN A 1 103 ? -8.994 -12.520 5.287 1.00 90.25 103 ASN A CA 1
ATOM 790 C C . ASN A 1 103 ? -7.524 -12.395 5.726 1.00 90.25 103 ASN A C 1
ATOM 792 O O . ASN A 1 103 ? -7.027 -13.280 6.417 1.00 90.25 103 ASN A O 1
ATOM 796 N N . SER A 1 104 ? -6.820 -11.319 5.362 1.00 94.62 104 SER A N 1
ATOM 797 C CA . SER A 1 104 ? -5.445 -11.102 5.825 1.00 94.62 104 SER A CA 1
ATOM 798 C C . SER A 1 104 ? -5.357 -10.574 7.257 1.00 94.62 104 SER A C 1
ATOM 800 O O . SER A 1 104 ? -4.250 -10.344 7.737 1.00 94.62 104 SER A O 1
ATOM 802 N N . TYR A 1 105 ? -6.490 -10.250 7.885 1.00 94.88 105 TYR A N 1
ATOM 803 C CA . TYR A 1 105 ? -6.468 -9.528 9.146 1.00 94.88 105 TYR A CA 1
ATOM 804 C C . TYR A 1 105 ? -6.017 -10.429 10.298 1.00 94.88 105 TYR A C 1
ATOM 806 O O . TYR A 1 105 ? -6.326 -11.622 10.351 1.00 94.88 105 TYR A O 1
ATOM 814 N N . ILE A 1 106 ? -5.316 -9.828 11.246 1.00 94.50 106 ILE A N 1
ATOM 815 C CA . ILE A 1 106 ? -4.957 -10.418 12.525 1.00 94.50 106 ILE A CA 1
ATOM 816 C C . ILE A 1 106 ? -5.480 -9.468 13.587 1.00 94.50 106 ILE A C 1
ATOM 818 O O . ILE A 1 106 ? -5.182 -8.279 13.566 1.00 94.50 106 ILE A O 1
ATOM 822 N N . LEU A 1 107 ? -6.268 -10.011 14.501 1.00 92.81 107 LEU A N 1
ATOM 823 C CA . LEU A 1 107 ? -6.837 -9.290 15.624 1.00 92.81 107 LEU A CA 1
ATOM 824 C C . LEU A 1 107 ? -6.064 -9.659 16.890 1.00 92.81 107 LEU A C 1
ATOM 826 O O . LEU A 1 107 ? -5.910 -10.842 17.207 1.00 92.81 107 LEU A O 1
ATOM 830 N N . SER A 1 108 ? -5.633 -8.644 17.627 1.00 91.25 108 SER A N 1
ATOM 831 C CA . SER A 1 108 ? -5.063 -8.764 18.959 1.00 91.25 108 SER A CA 1
ATOM 832 C C . SER A 1 108 ? -5.850 -7.884 19.920 1.00 91.25 108 SER A C 1
ATOM 834 O O . SER A 1 108 ? -6.138 -6.726 19.634 1.00 91.25 108 SER A O 1
ATOM 836 N N . VAL A 1 109 ? -6.192 -8.444 21.073 1.00 88.44 109 VAL A N 1
ATOM 837 C CA . VAL A 1 109 ? -6.920 -7.741 22.126 1.00 88.44 109 VAL A CA 1
ATOM 838 C C . VAL A 1 109 ? -6.041 -7.731 23.360 1.00 88.44 109 VAL A C 1
ATOM 840 O O . VAL A 1 109 ? -5.655 -8.792 23.857 1.00 88.44 109 VAL A O 1
ATOM 843 N N . THR A 1 110 ? -5.752 -6.541 23.870 1.00 86.25 110 THR A N 1
ATOM 844 C CA . THR A 1 110 ? -5.168 -6.383 25.199 1.00 86.25 110 THR A CA 1
ATOM 845 C C . THR A 1 110 ? -6.312 -6.094 26.152 1.00 86.25 110 THR A C 1
ATOM 847 O O . THR A 1 110 ? -6.865 -5.002 26.134 1.00 86.25 110 THR A O 1
ATOM 850 N N . ASN A 1 111 ? -6.714 -7.104 26.920 1.00 78.31 111 ASN A N 1
ATOM 851 C CA . ASN A 1 111 ? -7.783 -6.994 27.903 1.00 78.31 111 ASN A CA 1
ATOM 852 C C . ASN A 1 111 ? -7.537 -7.979 29.054 1.00 78.31 111 ASN A C 1
ATOM 854 O O . ASN A 1 111 ? -7.145 -9.127 28.827 1.00 78.31 111 ASN A O 1
ATOM 858 N N . ASP A 1 112 ? -7.786 -7.550 30.281 1.00 71.06 112 ASP A N 1
ATOM 859 C CA . ASP A 1 112 ? -7.755 -8.346 31.508 1.00 71.06 112 ASP A CA 1
ATOM 860 C C . ASP A 1 112 ? -9.139 -8.895 31.922 1.00 71.06 112 ASP A C 1
ATOM 862 O O . ASP A 1 112 ? -9.208 -9.854 32.698 1.00 71.06 112 ASP A O 1
ATOM 866 N N . THR A 1 113 ? -10.234 -8.406 31.329 1.00 59.88 113 THR A N 1
ATOM 867 C CA . THR A 1 113 ? -11.625 -8.808 31.640 1.00 59.88 113 THR A CA 1
ATOM 868 C C . THR A 1 113 ? -12.195 -9.955 30.812 1.00 59.88 113 THR A C 1
ATOM 870 O O . THR A 1 113 ? -13.308 -10.418 31.072 1.00 59.88 113 THR A O 1
ATOM 873 N N . GLY A 1 114 ? -11.444 -10.481 29.844 1.00 57.19 114 GLY A N 1
ATOM 874 C CA . GLY A 1 114 ? -11.847 -11.682 29.110 1.00 57.19 114 GLY A CA 1
ATOM 875 C C . GLY A 1 114 ? -12.979 -11.470 28.099 1.00 57.19 114 GLY A C 1
ATOM 876 O O . GLY A 1 114 ? -13.730 -12.413 27.834 1.00 57.19 114 GLY A O 1
ATOM 877 N N . TRP A 1 115 ? -13.091 -10.272 27.506 1.00 69.62 115 TRP A N 1
ATOM 878 C CA . TRP A 1 115 ? -13.848 -10.107 26.258 1.00 69.62 115 TRP A CA 1
ATOM 879 C C . TRP A 1 115 ? -13.342 -11.135 25.232 1.00 69.62 115 TRP A C 1
ATOM 881 O O . TRP A 1 115 ? -12.151 -11.182 24.922 1.00 69.62 115 TRP A O 1
ATOM 891 N N . SER A 1 116 ? -14.233 -12.015 24.765 1.00 61.34 116 SER A N 1
ATOM 892 C CA . SER A 1 116 ? -13.916 -13.037 23.765 1.00 61.34 116 SER A CA 1
ATOM 893 C C . SER A 1 116 ? -14.514 -12.621 22.430 1.00 61.34 116 SER A C 1
ATOM 895 O O . SER A 1 116 ? -15.737 -12.512 22.320 1.00 61.34 116 SER A O 1
ATOM 897 N N . ASP A 1 117 ? -13.659 -12.390 21.442 1.00 66.88 117 ASP A N 1
ATOM 898 C CA . ASP A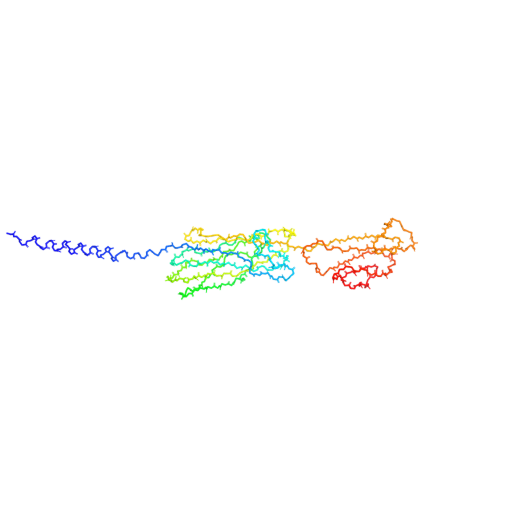 1 117 ? -14.058 -11.699 20.224 1.00 66.88 117 ASP A CA 1
ATOM 899 C C . ASP A 1 117 ? -14.638 -12.629 19.143 1.00 66.88 117 ASP A C 1
ATOM 901 O O . ASP A 1 117 ? -14.213 -13.775 18.953 1.00 66.88 117 ASP A O 1
ATOM 905 N N . THR A 1 118 ? -15.580 -12.073 18.388 1.00 74.31 118 THR A N 1
ATOM 906 C CA . THR A 1 118 ? -15.855 -12.430 17.001 1.00 74.31 118 THR A CA 1
ATOM 907 C C . THR A 1 118 ? -15.973 -11.127 16.216 1.00 74.31 118 THR A C 1
ATOM 909 O O . THR A 1 118 ? -17.038 -10.515 16.205 1.00 74.31 118 THR A O 1
ATOM 912 N N . VAL A 1 119 ? -14.904 -10.728 15.529 1.00 89.25 119 VAL A N 1
ATOM 913 C CA . VAL A 1 119 ? -14.968 -9.644 14.545 1.00 89.25 119 VAL A CA 1
ATOM 914 C C . VAL A 1 119 ? -15.530 -10.183 13.230 1.00 89.25 119 VAL A C 1
ATOM 916 O O . VAL A 1 119 ? -15.088 -11.219 12.723 1.00 89.25 119 VAL A O 1
ATOM 919 N N . SER A 1 120 ? -16.520 -9.492 12.674 1.00 91.69 120 SER A N 1
ATOM 920 C CA . SER A 1 120 ? -17.011 -9.740 11.321 1.00 91.69 120 SER A CA 1
ATOM 921 C C . SER A 1 120 ? -16.390 -8.725 10.375 1.00 91.69 120 SER A C 1
ATOM 923 O O . SER A 1 120 ? -16.446 -7.525 10.625 1.00 91.69 120 SER A O 1
ATOM 925 N N . VAL A 1 121 ? -15.835 -9.195 9.261 1.00 91.94 121 VAL A N 1
ATOM 926 C CA . VAL A 1 121 ? -15.249 -8.317 8.244 1.00 91.94 121 VAL A CA 1
ATOM 927 C C . VAL A 1 121 ? -16.201 -8.193 7.066 1.00 91.94 121 VAL A C 1
ATOM 929 O O . VAL A 1 121 ? -16.673 -9.193 6.522 1.00 91.94 121 VAL A O 1
ATOM 932 N N . ILE A 1 122 ? -16.482 -6.956 6.671 1.00 87.44 122 ILE A N 1
ATOM 933 C CA . ILE A 1 122 ? -17.305 -6.621 5.512 1.00 87.44 122 ILE A CA 1
ATOM 934 C C . ILE A 1 122 ? -16.457 -5.750 4.594 1.00 87.44 122 ILE A C 1
ATOM 936 O O . ILE A 1 122 ? -16.047 -4.666 4.977 1.00 87.44 122 ILE A O 1
ATOM 940 N N . GLY A 1 123 ? -16.188 -6.213 3.383 1.00 75.19 123 GLY A N 1
ATOM 941 C CA . GLY A 1 123 ? -15.347 -5.493 2.431 1.00 75.19 123 GLY A CA 1
ATOM 942 C C . GLY A 1 123 ? -14.949 -6.434 1.310 1.00 75.19 123 GLY A C 1
ATOM 943 O O . GLY A 1 123 ? -14.755 -7.629 1.545 1.00 75.19 123 GLY A O 1
ATOM 944 N N . ASN A 1 124 ? -14.922 -5.931 0.081 1.00 66.88 124 ASN A N 1
ATOM 945 C CA . ASN A 1 124 ? -14.642 -6.748 -1.093 1.00 66.88 124 ASN A CA 1
ATOM 946 C C . ASN A 1 124 ? -13.199 -6.510 -1.543 1.00 66.88 124 ASN A C 1
ATOM 948 O O . ASN A 1 124 ? -12.764 -5.368 -1.580 1.00 66.88 124 ASN A O 1
ATOM 952 N N . GLY A 1 125 ? -12.472 -7.574 -1.885 1.00 73.12 125 GLY A N 1
ATOM 953 C CA . GLY A 1 125 ? -11.117 -7.502 -2.443 1.00 73.12 125 GLY A CA 1
ATOM 954 C C . GLY A 1 125 ? -11.159 -6.996 -3.881 1.00 73.12 125 GLY A C 1
ATOM 955 O O . GLY A 1 125 ? -11.015 -7.759 -4.828 1.00 73.12 125 GLY A O 1
ATOM 956 N N . SER A 1 126 ? -11.494 -5.723 -4.046 1.00 90.12 126 SER A N 1
ATOM 957 C CA . SER A 1 126 ? -11.418 -4.992 -5.303 1.00 90.12 126 SER A CA 1
ATOM 958 C C . SER A 1 126 ? -10.771 -3.640 -5.048 1.00 90.12 126 SER A C 1
ATOM 960 O O . SER A 1 126 ? -10.818 -3.135 -3.926 1.00 90.12 126 SER A O 1
ATOM 962 N N . SER A 1 127 ? -10.201 -3.042 -6.091 1.00 95.31 127 SER A N 1
ATOM 963 C CA . SER A 1 127 ? -9.595 -1.716 -5.983 1.00 95.31 127 SER A CA 1
ATOM 964 C C . SER A 1 127 ? -10.559 -0.693 -5.378 1.00 95.31 127 SER A C 1
ATOM 966 O O . SER A 1 127 ? -11.709 -0.620 -5.816 1.00 95.31 127 SER A O 1
ATOM 968 N N . GLY A 1 128 ? -10.094 0.046 -4.369 1.00 95.38 128 GLY A N 1
ATOM 969 C CA . GLY A 1 128 ? -10.847 1.128 -3.736 1.00 95.38 128 GLY A CA 1
ATOM 970 C C . GLY A 1 128 ? -12.075 0.699 -2.931 1.00 95.38 128 GLY A C 1
ATOM 971 O O . GLY A 1 128 ? -12.905 1.527 -2.567 1.00 95.38 128 GLY A O 1
ATOM 972 N N . ALA A 1 129 ? -12.255 -0.601 -2.685 1.00 95.69 129 ALA A N 1
ATOM 973 C CA . ALA A 1 129 ? -13.365 -1.070 -1.872 1.00 95.69 129 ALA A CA 1
ATOM 974 C C . ALA A 1 129 ? -13.021 -0.983 -0.382 1.00 95.69 129 ALA A C 1
ATOM 976 O O . ALA A 1 129 ? -12.127 -1.674 0.109 1.00 95.69 129 ALA A O 1
ATOM 977 N N . ASP A 1 130 ? -13.790 -0.158 0.323 1.00 95.38 130 ASP A N 1
ATOM 978 C CA . ASP A 1 130 ? -13.687 0.034 1.766 1.00 95.38 130 ASP A CA 1
ATOM 979 C C . ASP A 1 130 ? -13.868 -1.271 2.557 1.00 95.38 130 ASP A C 1
ATOM 981 O O . ASP A 1 130 ? -14.559 -2.213 2.140 1.00 95.38 130 ASP A O 1
ATOM 985 N N . VAL A 1 131 ? -13.274 -1.295 3.750 1.00 96.12 131 VAL A N 1
ATOM 986 C CA . VAL A 1 131 ? -13.309 -2.429 4.679 1.00 96.12 131 VAL A CA 1
ATOM 987 C C . VAL A 1 131 ? -13.909 -1.983 6.000 1.00 96.12 131 VAL A C 1
ATOM 989 O O . VAL A 1 131 ? -13.538 -0.957 6.554 1.00 96.12 131 VAL A O 1
ATOM 992 N N . THR A 1 132 ? -14.835 -2.769 6.533 1.00 96.50 132 THR A N 1
ATOM 993 C CA . THR A 1 132 ? -15.422 -2.575 7.855 1.00 96.50 132 THR A CA 1
ATOM 994 C C . THR A 1 132 ? -15.085 -3.757 8.754 1.00 96.50 132 THR A C 1
ATOM 996 O O . THR A 1 132 ? -15.358 -4.903 8.388 1.00 96.50 132 THR A O 1
ATOM 999 N N . PHE A 1 133 ? -14.538 -3.476 9.936 1.00 95.94 133 PHE A N 1
ATOM 1000 C CA . PHE A 1 133 ? -14.378 -4.447 11.017 1.00 95.94 133 PHE A CA 1
ATOM 1001 C C . PHE A 1 133 ? -15.478 -4.195 12.049 1.00 95.94 133 PHE A C 1
ATOM 1003 O O . PHE A 1 133 ? -15.484 -3.163 12.717 1.00 95.94 133 PHE A O 1
ATOM 1010 N N . ASP A 1 134 ? -16.444 -5.106 12.130 1.00 95.25 134 ASP A N 1
ATOM 1011 C CA . ASP A 1 134 ? -17.612 -4.999 13.004 1.00 95.25 134 ASP A CA 1
ATOM 1012 C C . ASP A 1 134 ? -17.447 -5.893 14.235 1.00 95.25 134 ASP A C 1
ATOM 1014 O O . ASP A 1 134 ? -17.271 -7.109 14.119 1.00 95.25 134 ASP A O 1
ATOM 1018 N N . PHE A 1 135 ? -17.525 -5.271 15.408 1.00 93.31 135 PHE A N 1
ATOM 1019 C CA . PHE A 1 135 ? -17.385 -5.900 16.719 1.00 93.31 135 PHE A CA 1
ATOM 1020 C C . PHE A 1 135 ? -18.731 -6.026 17.445 1.00 93.31 135 PHE A C 1
ATOM 1022 O O . PHE A 1 135 ? -18.819 -6.645 18.506 1.00 93.31 135 PHE A O 1
ATOM 1029 N N . GLY A 1 136 ? -19.802 -5.429 16.909 1.00 92.31 136 GLY A N 1
ATOM 1030 C CA . GLY A 1 136 ? -21.118 -5.436 17.535 1.00 92.31 136 GLY A CA 1
ATOM 1031 C C . GLY A 1 136 ? -21.131 -4.709 18.881 1.00 92.31 136 GLY A C 1
ATOM 1032 O O . GLY A 1 136 ? -20.950 -3.496 18.945 1.00 92.31 136 GLY A O 1
ATOM 1033 N N . THR A 1 137 ? -21.422 -5.425 19.964 1.00 90.25 137 THR A N 1
ATOM 1034 C CA . THR A 1 137 ? -21.439 -4.849 21.315 1.00 90.25 137 THR A CA 1
ATOM 1035 C C . THR A 1 137 ? -20.162 -5.229 22.049 1.00 90.25 137 THR A C 1
ATOM 1037 O O . THR A 1 137 ? -19.863 -6.413 22.204 1.00 90.25 137 THR A O 1
ATOM 1040 N N . ILE A 1 138 ? -19.457 -4.221 22.558 1.00 88.38 138 ILE A N 1
ATOM 1041 C CA . ILE A 1 138 ? -18.289 -4.391 23.418 1.00 88.38 138 ILE A CA 1
ATOM 1042 C C . ILE A 1 138 ? -18.677 -3.990 24.838 1.00 88.38 138 ILE A C 1
ATOM 1044 O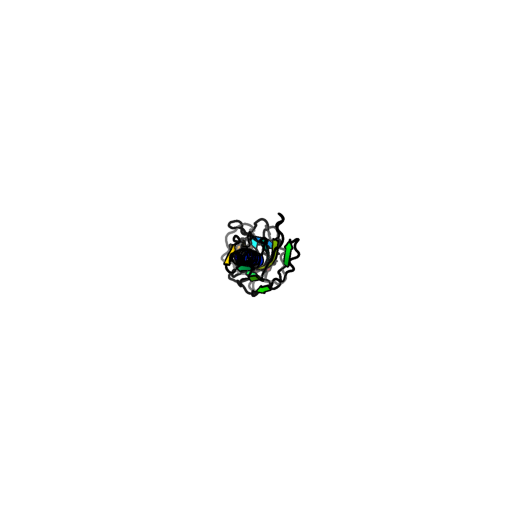 O . ILE A 1 138 ? -19.288 -2.941 25.056 1.00 88.38 138 ILE A O 1
ATOM 1048 N N . THR A 1 139 ? -18.320 -4.832 25.803 1.00 86.56 139 THR A N 1
ATOM 1049 C CA . THR A 1 139 ? -18.485 -4.550 27.228 1.00 86.56 139 THR A CA 1
ATOM 1050 C C . THR A 1 139 ? -17.128 -4.681 27.904 1.00 86.56 139 THR A C 1
ATOM 1052 O O . THR A 1 139 ? -16.586 -5.782 27.979 1.00 86.56 139 THR A O 1
ATOM 1055 N N . ASN A 1 140 ? -16.611 -3.566 28.409 1.00 85.00 140 ASN A N 1
ATOM 1056 C CA . ASN A 1 140 ? -15.461 -3.519 29.296 1.00 85.00 140 ASN A CA 1
ATOM 1057 C C . ASN A 1 140 ? -15.971 -3.305 30.726 1.00 85.00 140 ASN A C 1
ATOM 1059 O O . ASN A 1 140 ? -16.445 -2.225 31.071 1.00 85.00 140 ASN A O 1
ATOM 1063 N N . THR A 1 141 ? -15.975 -4.359 31.545 1.00 81.06 141 THR A N 1
ATOM 1064 C CA . THR A 1 141 ? -16.393 -4.244 32.954 1.00 81.06 141 THR A CA 1
ATOM 1065 C C . THR A 1 141 ? -15.251 -3.863 33.887 1.00 81.06 141 THR A C 1
ATOM 1067 O O . THR A 1 141 ? -15.496 -3.784 35.094 1.00 81.06 141 THR A O 1
ATOM 1070 N N . ASP A 1 142 ? -14.031 -3.697 33.368 1.00 75.25 142 ASP A N 1
ATOM 1071 C CA . ASP A 1 142 ? -12.931 -3.196 34.178 1.00 75.25 142 ASP A CA 1
ATOM 1072 C C . ASP A 1 142 ? -13.127 -1.714 34.457 1.00 75.25 142 ASP A C 1
ATOM 1074 O O . ASP A 1 142 ? -13.813 -0.994 33.731 1.00 75.25 142 ASP A O 1
ATOM 1078 N N . SER A 1 143 ? -12.554 -1.285 35.568 1.00 69.38 143 SER A N 1
ATOM 1079 C CA . SER A 1 143 ? -12.503 0.113 35.973 1.00 69.38 143 SER A CA 1
ATOM 1080 C C . SER A 1 143 ? -11.166 0.426 36.641 1.00 69.38 143 SER A C 1
ATOM 1082 O O . SER A 1 143 ? -11.106 1.257 37.559 1.00 69.38 143 SER A O 1
ATOM 1084 N N . ASP A 1 144 ? -10.128 -0.348 36.329 1.00 80.31 144 ASP A N 1
ATOM 1085 C CA . ASP A 1 144 ? -8.778 -0.043 36.757 1.00 80.31 144 ASP A CA 1
ATOM 1086 C C . ASP A 1 144 ? -8.115 0.980 35.814 1.00 80.31 144 ASP A C 1
ATOM 1088 O O . ASP A 1 144 ? -8.771 1.611 34.995 1.00 80.31 144 ASP A O 1
ATOM 1092 N N . ALA A 1 145 ? -6.843 1.296 36.054 1.00 76.44 145 ALA A N 1
ATOM 1093 C CA . ALA A 1 145 ? -6.161 2.358 35.310 1.00 76.44 145 ALA A CA 1
ATOM 1094 C C . ALA A 1 145 ? -5.435 1.840 34.059 1.00 76.44 145 ALA A C 1
ATOM 1096 O O . ALA A 1 145 ? -4.723 2.613 33.409 1.00 76.44 145 ALA A O 1
ATOM 1097 N N . ASN A 1 146 ? -5.517 0.539 33.792 1.00 82.94 146 ASN A N 1
ATOM 1098 C CA . ASN A 1 146 ? -4.903 -0.081 32.636 1.00 82.94 146 ASN A CA 1
ATOM 1099 C C . ASN A 1 146 ? -5.732 0.316 31.410 1.00 82.94 146 ASN A C 1
ATOM 1101 O O . ASN A 1 146 ? -6.911 0.625 31.518 1.00 82.94 146 ASN A O 1
ATOM 1105 N N . VAL A 1 147 ? -5.084 0.410 30.252 1.00 85.56 147 VAL A N 1
ATOM 1106 C CA . VAL A 1 147 ? -5.789 0.733 29.011 1.00 85.56 147 VAL A CA 1
ATOM 1107 C C . VAL A 1 147 ? -5.960 -0.551 28.225 1.00 85.56 147 VAL A C 1
ATOM 1109 O O . VAL A 1 147 ? -4.970 -1.182 27.839 1.00 85.56 147 VAL A O 1
ATOM 1112 N N . GLU A 1 148 ? -7.208 -0.895 27.938 1.00 88.44 148 GLU A N 1
ATOM 1113 C CA . GLU A 1 148 ? -7.548 -2.010 27.069 1.00 88.44 148 GLU A CA 1
ATOM 1114 C C . GLU A 1 148 ? -7.581 -1.540 25.619 1.00 88.44 148 GLU A C 1
ATOM 1116 O O . GLU A 1 148 ? -8.104 -0.470 25.300 1.00 88.44 148 GLU A O 1
ATOM 1121 N N . THR A 1 149 ? -7.032 -2.345 24.713 1.00 91.94 149 THR A N 1
ATOM 1122 C CA . THR A 1 149 ? -6.922 -1.979 23.299 1.00 91.94 149 THR A CA 1
ATOM 1123 C C . THR A 1 149 ? -7.345 -3.104 22.377 1.00 91.94 149 THR A C 1
ATOM 1125 O O . THR A 1 149 ? -7.162 -4.294 22.662 1.00 91.94 149 THR A O 1
ATOM 1128 N N . ILE A 1 150 ? -7.880 -2.700 21.231 1.00 93.12 150 ILE A N 1
ATOM 1129 C CA . ILE A 1 150 ? -8.046 -3.544 20.054 1.00 93.12 150 ILE A CA 1
ATOM 1130 C C . ILE A 1 150 ? -7.006 -3.107 19.036 1.00 93.12 150 ILE A C 1
ATOM 1132 O O . ILE A 1 150 ? -6.939 -1.928 18.704 1.00 93.12 150 ILE A O 1
ATOM 1136 N N . ASP A 1 151 ? -6.225 -4.061 18.542 1.00 94.62 151 ASP A N 1
ATOM 1137 C CA . ASP A 1 151 ? -5.263 -3.884 17.458 1.00 94.62 151 ASP A CA 1
ATOM 1138 C C . ASP A 1 151 ? -5.623 -4.839 16.318 1.00 94.62 151 ASP A C 1
ATOM 1140 O O . ASP A 1 151 ? -5.669 -6.063 16.493 1.00 94.62 151 ASP A O 1
ATOM 1144 N N . ILE A 1 152 ? -5.912 -4.272 15.149 1.00 96.12 152 ILE A N 1
ATOM 1145 C CA . ILE A 1 152 ? -6.095 -5.017 13.911 1.00 96.12 152 ILE A CA 1
ATOM 1146 C C . ILE A 1 152 ? -4.929 -4.710 12.983 1.00 96.12 152 ILE A C 1
ATOM 1148 O O . ILE A 1 152 ? -4.796 -3.597 12.475 1.00 96.12 152 ILE A O 1
ATOM 1152 N N . SER A 1 153 ? -4.164 -5.744 12.652 1.00 97.38 153 SER A N 1
ATOM 1153 C CA . SER A 1 153 ? -3.258 -5.706 11.512 1.00 97.38 153 SER A CA 1
ATOM 1154 C C . SER A 1 153 ? -3.961 -6.241 10.271 1.00 97.38 153 SER A C 1
ATOM 1156 O O . SER A 1 153 ? -4.623 -7.275 10.342 1.00 97.38 153 SER A O 1
ATOM 1158 N N . PHE A 1 154 ? -3.837 -5.572 9.127 1.00 97.50 154 PHE A N 1
ATOM 1159 C CA . PHE A 1 154 ? -4.405 -6.039 7.860 1.00 97.50 154 PHE A CA 1
ATOM 1160 C C . PHE A 1 154 ? -3.561 -5.587 6.664 1.00 97.50 154 PHE A C 1
ATOM 1162 O O . PHE A 1 154 ? -2.751 -4.674 6.782 1.00 97.50 154 PHE A O 1
ATOM 1169 N N . ASN A 1 155 ? -3.741 -6.225 5.505 1.00 97.94 155 ASN A N 1
ATOM 1170 C CA . ASN A 1 155 ? -2.893 -6.012 4.337 1.00 97.94 155 ASN A CA 1
ATOM 1171 C C . ASN A 1 155 ? -3.688 -5.418 3.173 1.00 97.94 155 ASN A C 1
ATOM 1173 O O . ASN A 1 155 ? -4.807 -5.857 2.902 1.00 97.94 155 ASN A O 1
ATOM 1177 N N . ALA A 1 156 ? -3.068 -4.503 2.433 1.00 97.88 156 ALA A N 1
ATOM 1178 C CA . ALA A 1 156 ? -3.540 -4.048 1.132 1.00 97.88 156 ALA A CA 1
ATOM 1179 C C . ALA A 1 156 ? -2.455 -4.240 0.065 1.00 97.88 156 ALA A C 1
ATOM 1181 O O . ALA A 1 156 ? -1.274 -4.029 0.326 1.00 97.88 156 ALA A O 1
ATOM 1182 N N . LEU A 1 157 ? -2.857 -4.645 -1.135 1.00 97.81 157 LEU A N 1
ATOM 1183 C CA . LEU A 1 157 ? -2.003 -4.763 -2.310 1.00 97.81 157 LEU A CA 1
ATOM 1184 C C . LEU A 1 157 ? -2.001 -3.438 -3.080 1.00 97.81 157 LEU A C 1
ATOM 1186 O O . LEU A 1 157 ? -3.066 -2.933 -3.440 1.00 97.81 157 LEU A O 1
ATOM 1190 N N . VAL A 1 158 ? -0.814 -2.916 -3.389 1.00 98.06 158 VAL A N 1
ATOM 1191 C CA . VAL A 1 158 ? -0.642 -1.816 -4.343 1.00 98.06 158 VAL A CA 1
ATOM 1192 C C . VAL A 1 158 ? -0.821 -2.379 -5.746 1.00 98.06 158 VAL A C 1
ATOM 1194 O O . VAL A 1 158 ? -0.029 -3.197 -6.211 1.00 98.06 158 VAL A O 1
ATOM 1197 N N . LEU A 1 159 ? -1.876 -1.979 -6.445 1.00 97.50 159 LEU A N 1
ATOM 1198 C CA . LEU A 1 159 ? -2.191 -2.558 -7.745 1.00 97.50 159 LEU A CA 1
ATOM 1199 C C . LEU A 1 159 ? -1.247 -2.051 -8.837 1.00 97.50 159 LEU A C 1
ATOM 1201 O O . LEU A 1 159 ? -0.916 -0.870 -8.902 1.00 97.50 159 LEU A O 1
ATOM 1205 N N . ASN A 1 160 ? -0.865 -2.944 -9.747 1.00 95.19 160 ASN A N 1
ATOM 1206 C CA . ASN A 1 160 ? -0.187 -2.572 -10.985 1.00 95.19 160 ASN A CA 1
ATOM 1207 C C . ASN A 1 160 ? -1.235 -2.252 -12.062 1.00 95.19 160 ASN A C 1
ATOM 1209 O O . ASN A 1 160 ? -1.665 -3.126 -12.821 1.00 95.19 160 ASN A O 1
ATOM 1213 N N . ILE A 1 161 ? -1.706 -1.006 -12.066 1.00 95.69 161 ILE A N 1
ATOM 1214 C CA . ILE A 1 161 ? -2.723 -0.488 -12.986 1.00 95.69 161 ILE A CA 1
ATOM 1215 C C . ILE A 1 161 ? -2.294 0.877 -13.518 1.00 95.69 161 ILE A C 1
ATOM 1217 O O . ILE A 1 161 ? -1.570 1.603 -12.854 1.00 95.69 161 ILE A O 1
ATOM 1221 N N . ALA A 1 162 ? -2.827 1.282 -14.674 1.00 95.19 162 ALA A N 1
ATOM 1222 C CA . ALA A 1 162 ? -2.473 2.556 -15.313 1.00 95.19 162 ALA A CA 1
ATOM 1223 C C . ALA A 1 162 ? -2.775 3.817 -14.472 1.00 95.19 162 ALA A C 1
ATOM 1225 O O . ALA A 1 162 ? -2.310 4.899 -14.818 1.00 95.19 162 ALA A O 1
ATOM 1226 N N . ALA A 1 163 ? -3.590 3.696 -13.419 1.00 94.81 163 ALA A N 1
ATOM 1227 C CA . ALA A 1 163 ? -3.895 4.786 -12.494 1.00 94.81 163 ALA A CA 1
ATOM 1228 C C . ALA A 1 163 ? -2.874 4.927 -11.349 1.00 94.81 163 ALA A C 1
ATOM 1230 O O . ALA A 1 163 ? -2.846 5.978 -10.722 1.00 94.81 163 ALA A O 1
ATOM 1231 N N . ASN A 1 164 ? -2.052 3.900 -11.101 1.00 96.44 164 ASN A N 1
ATOM 1232 C CA . ASN A 1 164 ? -0.953 3.932 -10.140 1.00 96.44 164 ASN A CA 1
ATOM 1233 C C . ASN A 1 164 ? 0.344 4.144 -10.912 1.00 96.44 164 ASN A C 1
ATOM 1235 O O . ASN A 1 164 ? 0.824 3.233 -11.581 1.00 96.44 164 ASN A O 1
ATOM 1239 N N . GLN A 1 165 ? 0.871 5.356 -10.856 1.00 95.00 165 GLN A N 1
ATOM 1240 C CA . GLN A 1 165 ? 2.098 5.783 -11.513 1.00 95.00 165 GLN A CA 1
ATOM 1241 C C . GLN A 1 165 ? 3.000 6.533 -10.525 1.00 95.00 165 GLN A C 1
ATOM 1243 O O . GLN A 1 165 ? 2.544 6.954 -9.459 1.00 95.00 165 GLN A O 1
ATOM 1248 N N . ASP A 1 166 ? 4.272 6.717 -10.888 1.00 95.00 166 ASP A N 1
ATOM 1249 C CA . ASP A 1 166 ? 5.258 7.454 -10.077 1.00 95.00 166 ASP A CA 1
ATOM 1250 C C . ASP A 1 166 ? 4.707 8.795 -9.542 1.00 95.00 166 ASP A C 1
ATOM 1252 O O . ASP A 1 166 ? 4.194 9.635 -10.290 1.00 95.00 166 ASP A O 1
ATOM 1256 N N . GLY A 1 167 ? 4.810 8.984 -8.226 1.00 95.19 167 GLY A N 1
ATOM 1257 C CA . GLY A 1 167 ? 4.347 10.166 -7.499 1.00 95.19 167 GLY A CA 1
ATOM 1258 C C . GLY A 1 167 ? 2.854 10.182 -7.153 1.00 95.19 167 GLY A C 1
ATOM 1259 O O . GLY A 1 167 ? 2.384 11.159 -6.567 1.00 95.19 167 GLY A O 1
ATOM 1260 N N . ASN A 1 168 ? 2.071 9.151 -7.496 1.00 97.31 168 ASN A N 1
ATOM 1261 C CA . ASN A 1 168 ? 0.688 9.068 -7.026 1.00 97.31 168 ASN A CA 1
ATOM 1262 C C . ASN A 1 168 ? 0.634 8.781 -5.524 1.00 97.31 168 ASN A C 1
ATOM 1264 O O . ASN A 1 168 ? 1.236 7.825 -5.047 1.00 97.31 168 ASN A O 1
ATOM 1268 N N . GLN A 1 169 ? -0.141 9.581 -4.793 1.00 98.06 169 GLN A N 1
ATOM 1269 C CA . GLN A 1 169 ? -0.404 9.371 -3.373 1.00 98.06 169 GLN A CA 1
ATOM 1270 C C . GLN A 1 169 ? -1.736 8.641 -3.186 1.00 98.06 169 GLN A C 1
ATOM 1272 O O . GLN A 1 169 ? -2.765 9.076 -3.706 1.00 98.06 169 GLN A O 1
ATOM 1277 N N . LEU A 1 170 ? -1.709 7.537 -2.443 1.00 98.56 170 LEU A N 1
ATOM 1278 C CA . LEU A 1 170 ? -2.873 6.728 -2.099 1.00 98.56 170 LEU A CA 1
ATOM 1279 C C . LEU A 1 170 ? -3.122 6.864 -0.593 1.00 98.56 170 LEU A C 1
ATOM 1281 O O . LEU A 1 170 ? -2.338 6.381 0.225 1.00 98.56 170 LEU A O 1
ATOM 1285 N N . THR A 1 171 ? -4.211 7.541 -0.235 1.00 98.62 171 THR A N 1
ATOM 1286 C CA . THR A 1 171 ? -4.554 7.862 1.157 1.00 98.62 171 THR A CA 1
ATOM 1287 C C . THR A 1 171 ? -5.579 6.884 1.712 1.00 98.62 171 THR A C 1
ATOM 1289 O O . THR A 1 171 ? -6.667 6.745 1.163 1.00 98.62 171 THR A O 1
ATOM 1292 N N . THR A 1 172 ? -5.241 6.250 2.831 1.00 98.62 172 THR A N 1
ATOM 1293 C CA . THR A 1 172 ? -6.132 5.409 3.636 1.00 98.62 172 THR A CA 1
ATOM 1294 C C . THR A 1 172 ? -6.399 6.107 4.964 1.00 98.62 172 THR A C 1
ATOM 1296 O O . THR A 1 172 ? -5.477 6.617 5.594 1.00 98.62 172 THR A O 1
ATOM 1299 N N . ASN A 1 173 ? -7.644 6.110 5.424 1.00 98.44 173 ASN A N 1
ATOM 1300 C CA . ASN A 1 173 ? -8.007 6.573 6.763 1.00 98.44 173 ASN A CA 1
ATOM 1301 C C . ASN A 1 173 ? -9.126 5.703 7.335 1.00 98.44 173 ASN A C 1
ATOM 1303 O O . ASN A 1 173 ? -9.710 4.871 6.637 1.00 98.44 173 ASN A O 1
ATOM 1307 N N . ALA A 1 174 ? -9.391 5.850 8.628 1.00 98.50 174 ALA A N 1
ATOM 1308 C CA . ALA A 1 174 ? -10.393 5.067 9.322 1.00 98.50 174 ALA A CA 1
ATOM 1309 C C . ALA A 1 174 ? -11.290 5.942 10.194 1.00 98.50 174 ALA A C 1
ATOM 1311 O O . ALA A 1 174 ? -10.870 6.943 10.773 1.00 98.50 174 ALA A O 1
ATOM 1312 N N . THR A 1 175 ? -12.536 5.509 10.339 1.00 98.38 175 THR A N 1
ATOM 1313 C CA . THR A 1 175 ? -13.479 6.048 11.320 1.00 98.38 175 THR A CA 1
ATOM 1314 C C . THR A 1 175 ? -13.847 4.962 12.315 1.00 98.38 175 THR A C 1
ATOM 1316 O O . THR A 1 175 ? -14.026 3.805 11.938 1.00 98.38 175 THR A O 1
ATOM 1319 N N . LEU A 1 176 ? -13.968 5.334 13.586 1.00 98.25 176 LEU A N 1
ATOM 1320 C CA . LEU A 1 176 ? -14.446 4.469 14.655 1.00 98.25 176 LEU A CA 1
ATOM 1321 C C . LEU A 1 176 ? -15.859 4.900 14.994 1.00 98.25 176 LEU A C 1
ATOM 1323 O O . LEU A 1 176 ? -16.101 6.036 15.402 1.00 98.25 176 LEU A O 1
ATOM 1327 N N . ASN A 1 177 ? -16.801 3.989 14.815 1.00 97.00 177 ASN A N 1
ATOM 1328 C CA . ASN A 1 177 ? -18.205 4.221 15.082 1.00 97.00 177 ASN A CA 1
ATOM 1329 C C . ASN A 1 177 ? -18.605 3.454 16.334 1.00 97.00 177 ASN A C 1
ATOM 1331 O O . ASN A 1 177 ? -18.251 2.292 16.503 1.00 97.00 177 ASN A O 1
ATOM 1335 N N . ALA A 1 178 ? -19.378 4.102 17.195 1.00 95.19 178 ALA A N 1
ATOM 1336 C CA . ALA A 1 178 ? -20.013 3.478 18.341 1.00 95.19 178 ALA A CA 1
ATOM 1337 C C . ALA A 1 178 ? -21.367 4.145 18.570 1.00 95.19 178 ALA A C 1
ATOM 1339 O O . ALA A 1 178 ? -21.561 5.336 18.326 1.00 95.19 178 ALA A O 1
ATOM 1340 N N . ASN A 1 179 ? -22.328 3.378 19.067 1.00 94.69 179 ASN A N 1
ATOM 1341 C CA . ASN A 1 179 ? -23.624 3.872 19.525 1.00 94.69 179 ASN A CA 1
ATOM 1342 C C . ASN A 1 179 ? -24.463 4.538 18.421 1.00 94.69 179 ASN A C 1
ATOM 1344 O O . ASN A 1 179 ? -25.345 5.347 18.701 1.00 94.69 179 ASN A O 1
ATOM 1348 N N . GLY A 1 180 ? -24.205 4.169 17.162 1.00 91.69 180 GLY A N 1
ATOM 1349 C CA . GLY A 1 180 ? -24.881 4.721 15.987 1.00 91.69 180 GLY A CA 1
ATOM 1350 C C . GLY A 1 180 ? -24.322 6.057 15.485 1.00 91.69 180 GLY A C 1
ATOM 1351 O O . GLY A 1 180 ? -24.966 6.688 14.649 1.00 91.69 180 GLY A O 1
ATOM 1352 N N . SER A 1 181 ? -23.154 6.489 15.966 1.00 94.19 181 SER A N 1
ATOM 1353 C CA . SER A 1 181 ? -22.463 7.705 15.516 1.00 94.19 181 SER A CA 1
ATOM 1354 C C . SER A 1 181 ? -20.953 7.494 15.403 1.00 94.19 181 SER A C 1
ATOM 1356 O O . SER A 1 181 ? -20.406 6.582 16.019 1.00 94.19 181 SER A O 1
ATOM 1358 N N . THR A 1 182 ? -20.270 8.366 14.663 1.00 96.75 182 THR A N 1
ATOM 1359 C CA . THR A 1 182 ? -18.803 8.431 14.674 1.00 96.75 182 THR A CA 1
ATOM 1360 C C . THR A 1 182 ? -18.325 8.886 16.048 1.00 96.75 182 THR A C 1
ATOM 1362 O O . THR A 1 182 ? -18.752 9.930 16.544 1.00 96.75 182 THR A O 1
ATOM 1365 N N . ALA A 1 183 ? -17.488 8.063 16.669 1.00 96.50 183 ALA A N 1
ATOM 1366 C CA . ALA A 1 183 ? -16.882 8.300 17.970 1.00 96.50 183 ALA A CA 1
ATOM 1367 C C . ALA A 1 183 ? -15.487 8.924 17.826 1.00 96.50 183 ALA A C 1
ATOM 1369 O O . ALA A 1 183 ? -15.166 9.844 18.572 1.00 96.50 183 ALA A O 1
ATOM 1370 N N . ASP A 1 184 ? -14.710 8.474 16.834 1.00 98.00 184 ASP A N 1
ATOM 1371 C CA . ASP A 1 184 ? -13.369 8.988 16.549 1.00 98.00 184 ASP A CA 1
ATOM 1372 C C . ASP A 1 184 ? -12.981 8.799 15.069 1.00 98.00 184 ASP A C 1
ATOM 1374 O O . ASP A 1 184 ? -13.681 8.126 14.302 1.00 98.00 184 ASP A O 1
ATOM 1378 N N . SER A 1 185 ? -11.881 9.407 14.634 1.00 98.00 185 SER A N 1
ATOM 1379 C CA . SER A 1 185 ? -11.322 9.263 13.284 1.00 98.00 185 SER A CA 1
ATOM 1380 C C . SER A 1 185 ? -9.800 9.298 13.333 1.00 98.00 185 SER A C 1
ATOM 1382 O O . SER A 1 185 ? -9.223 10.049 14.111 1.00 98.00 185 SER A O 1
ATOM 1384 N N . SER A 1 186 ? -9.156 8.485 12.499 1.00 98.31 186 SER A N 1
ATOM 1385 C CA . SER A 1 186 ? -7.704 8.491 12.384 1.00 98.31 186 SER 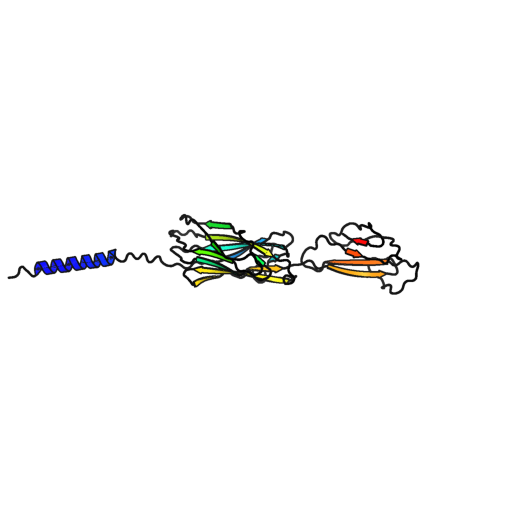A CA 1
ATOM 1386 C C . SER A 1 186 ? -7.239 9.699 11.577 1.00 98.31 186 SER A C 1
ATOM 1388 O O . SER A 1 186 ? -7.992 10.264 10.782 1.00 98.31 186 SER A O 1
ATOM 1390 N N . GLU A 1 187 ? -5.958 10.021 11.707 1.00 98.00 187 GLU A N 1
ATOM 1391 C CA . GLU A 1 187 ? -5.262 10.818 10.700 1.00 98.00 187 GLU A CA 1
ATOM 1392 C C . GLU A 1 187 ? -5.145 10.042 9.373 1.00 98.00 187 GLU A C 1
ATOM 1394 O O . GLU A 1 187 ? -5.383 8.826 9.312 1.00 98.00 187 GLU A O 1
ATOM 1399 N N . ASP A 1 188 ? -4.771 10.756 8.311 1.00 98.25 188 ASP A N 1
ATOM 1400 C CA . ASP A 1 188 ? -4.494 10.168 7.002 1.00 98.25 188 ASP A CA 1
ATOM 1401 C C . ASP A 1 188 ? -3.202 9.341 7.022 1.00 98.25 188 ASP A C 1
ATOM 1403 O O . ASP A 1 188 ? -2.172 9.751 7.561 1.00 98.25 188 ASP A O 1
ATOM 1407 N N . CYS A 1 189 ? -3.260 8.180 6.375 1.00 98.12 189 CYS A N 1
ATOM 1408 C CA . CYS A 1 189 ? -2.149 7.265 6.190 1.00 98.12 189 CYS A CA 1
ATOM 1409 C C . CYS A 1 189 ? -1.874 7.110 4.689 1.00 98.12 189 CYS A C 1
ATOM 1411 O O . CYS A 1 189 ? -2.683 6.552 3.946 1.00 98.12 189 CYS A O 1
ATOM 1413 N N . ILE A 1 190 ? -0.751 7.651 4.231 1.00 98.69 190 ILE A N 1
ATOM 1414 C CA . ILE A 1 190 ? -0.473 7.927 2.824 1.00 98.69 190 ILE A CA 1
ATOM 1415 C C . ILE A 1 190 ? 0.727 7.108 2.357 1.00 98.69 190 ILE A C 1
ATOM 1417 O O . ILE A 1 190 ? 1.824 7.186 2.922 1.00 98.69 190 ILE A O 1
ATOM 1421 N N . VAL A 1 191 ? 0.523 6.364 1.274 1.00 98.56 191 VAL A N 1
ATOM 1422 C CA . VAL A 1 191 ? 1.611 5.750 0.509 1.00 98.56 191 VAL A CA 1
ATOM 1423 C C . VAL A 1 191 ? 1.817 6.496 -0.805 1.00 98.56 191 VAL A C 1
ATOM 1425 O O . VAL A 1 191 ? 0.855 6.961 -1.411 1.00 98.56 191 VAL A O 1
ATOM 1428 N N . GLU A 1 192 ? 3.062 6.613 -1.251 1.00 97.88 192 GLU A N 1
ATOM 1429 C CA . GLU A 1 192 ? 3.433 7.209 -2.537 1.00 97.88 192 GLU A CA 1
ATOM 1430 C C . GLU A 1 192 ? 3.934 6.113 -3.476 1.00 97.88 192 GLU A C 1
ATOM 1432 O O . GLU A 1 192 ? 4.909 5.425 -3.177 1.00 97.88 192 GLU A O 1
ATOM 1437 N N . VAL A 1 193 ? 3.277 5.940 -4.617 1.00 97.50 193 VAL A N 1
ATOM 1438 C CA . VAL A 1 193 ? 3.709 4.987 -5.638 1.00 97.50 193 VAL A CA 1
ATOM 1439 C C . VAL A 1 193 ? 5.006 5.489 -6.263 1.00 97.50 193 VAL A C 1
ATOM 1441 O O . VAL A 1 193 ? 5.063 6.610 -6.766 1.00 97.50 193 VAL A O 1
ATOM 1444 N N . ILE A 1 194 ? 6.034 4.645 -6.262 1.00 96.06 194 ILE A N 1
ATOM 1445 C CA . ILE A 1 194 ? 7.291 4.877 -6.971 1.00 96.06 194 ILE A CA 1
ATOM 1446 C C . ILE A 1 194 ? 7.469 3.832 -8.072 1.00 96.06 194 ILE A C 1
ATOM 1448 O O . ILE A 1 194 ? 7.233 2.640 -7.867 1.00 96.06 194 ILE A O 1
ATOM 1452 N N . GLU A 1 195 ? 7.916 4.268 -9.247 1.00 91.81 195 GLU A N 1
ATOM 1453 C CA . GLU A 1 195 ? 8.186 3.381 -10.385 1.00 91.81 195 GLU A CA 1
ATOM 1454 C C . GLU A 1 195 ? 9.589 3.618 -10.965 1.00 91.81 195 GLU A C 1
ATOM 1456 O O . GLU A 1 195 ? 10.148 4.721 -10.875 1.00 91.81 195 GLU A O 1
ATOM 1461 N N . PRO A 1 196 ? 10.224 2.578 -11.540 1.00 89.56 196 PRO A N 1
ATOM 1462 C CA . PRO A 1 196 ? 11.468 2.771 -12.257 1.00 89.56 196 PRO A CA 1
ATOM 1463 C C . PRO A 1 196 ? 11.190 3.521 -13.556 1.00 89.56 196 PRO A C 1
ATOM 1465 O O . PRO A 1 196 ? 10.214 3.257 -14.255 1.00 89.56 196 PRO A O 1
ATOM 1468 N N . ASN A 1 197 ? 12.099 4.415 -13.929 1.00 88.88 197 ASN A N 1
ATOM 1469 C CA . ASN A 1 197 ? 12.025 5.123 -15.202 1.00 88.88 197 ASN A CA 1
ATOM 1470 C C . ASN A 1 197 ? 13.373 5.020 -15.910 1.00 88.88 197 ASN A C 1
ATOM 1472 O O . ASN A 1 197 ? 14.410 5.356 -15.334 1.00 88.88 197 ASN A O 1
ATOM 1476 N N . LEU A 1 198 ? 13.355 4.524 -17.147 1.00 88.88 198 LEU A N 1
ATOM 1477 C CA . LEU A 1 198 ? 14.543 4.316 -17.967 1.00 88.88 198 LEU A CA 1
ATOM 1478 C C . LEU A 1 198 ? 14.431 5.120 -19.261 1.00 88.88 198 LEU A C 1
ATOM 1480 O O . LEU A 1 198 ? 13.478 4.972 -20.023 1.00 88.88 198 LEU A O 1
ATOM 1484 N N . SER A 1 199 ? 15.454 5.919 -19.538 1.00 89.94 199 SER A N 1
ATOM 1485 C CA . SER A 1 199 ? 15.640 6.609 -20.811 1.00 89.94 199 SER A CA 1
ATOM 1486 C C . SER A 1 199 ? 16.696 5.890 -21.644 1.00 89.94 199 SER A C 1
ATOM 1488 O O . SER A 1 199 ? 17.721 5.460 -21.114 1.00 89.94 199 SER A O 1
ATOM 1490 N N . VAL A 1 200 ? 16.457 5.771 -22.952 1.00 88.50 200 VAL A N 1
ATOM 1491 C CA . VAL A 1 200 ? 17.397 5.162 -23.901 1.00 88.50 200 VAL A CA 1
ATOM 1492 C C . VAL A 1 200 ? 17.731 6.160 -25.007 1.00 88.50 200 VAL A C 1
ATOM 1494 O O . VAL A 1 200 ? 16.852 6.601 -25.745 1.00 88.50 200 VAL A O 1
ATOM 1497 N N . ASP A 1 201 ? 19.015 6.486 -25.149 1.00 87.50 201 ASP A N 1
ATOM 1498 C CA . ASP A 1 201 ? 19.559 7.355 -26.201 1.00 87.50 201 ASP A CA 1
ATOM 1499 C C . ASP A 1 201 ? 20.503 6.536 -27.089 1.00 87.50 201 ASP A C 1
ATOM 1501 O O . ASP A 1 201 ? 21.486 5.970 -26.608 1.00 87.50 201 ASP A O 1
ATOM 1505 N N . LYS A 1 202 ? 20.199 6.454 -28.390 1.00 86.75 202 LYS A N 1
ATOM 1506 C CA . LYS A 1 202 ? 21.018 5.755 -29.390 1.00 86.75 202 LYS A CA 1
ATOM 1507 C C . LYS A 1 202 ? 21.558 6.753 -30.407 1.00 86.75 202 LYS A C 1
ATOM 1509 O O . LYS A 1 202 ? 20.786 7.473 -31.034 1.00 86.75 202 LYS A O 1
ATOM 1514 N N . ARG A 1 203 ? 22.876 6.749 -30.627 1.00 86.06 203 ARG A N 1
ATOM 1515 C CA . ARG A 1 203 ? 23.555 7.625 -31.597 1.00 86.06 203 ARG A CA 1
ATOM 1516 C C . ARG A 1 203 ? 24.509 6.864 -32.498 1.00 86.06 203 ARG A C 1
ATOM 1518 O O . ARG A 1 203 ? 25.152 5.910 -32.065 1.00 86.06 203 ARG A O 1
ATOM 1525 N N . GLN A 1 204 ? 24.619 7.341 -33.733 1.00 88.44 204 GLN A N 1
ATOM 1526 C CA . GLN A 1 204 ? 25.598 6.897 -34.722 1.00 88.44 204 GLN A CA 1
ATOM 1527 C C . GLN A 1 204 ? 26.814 7.822 -34.684 1.00 88.44 204 GLN A C 1
ATOM 1529 O O . GLN A 1 204 ? 26.663 9.042 -34.643 1.00 88.44 204 GLN A O 1
ATOM 1534 N N . LEU A 1 205 ? 28.015 7.252 -34.701 1.00 86.50 205 LEU A N 1
ATOM 1535 C CA . LEU A 1 205 ? 29.278 7.973 -34.597 1.00 86.50 205 LEU A CA 1
ATOM 1536 C C . LEU A 1 205 ? 30.235 7.523 -35.715 1.00 86.50 205 LEU A C 1
ATOM 1538 O O . LEU A 1 205 ? 30.372 6.321 -35.955 1.00 86.50 205 LEU A O 1
ATOM 1542 N N . PRO A 1 206 ? 30.964 8.459 -36.354 1.00 84.81 206 PRO A N 1
ATOM 1543 C CA . PRO A 1 206 ? 31.912 8.136 -37.426 1.00 84.81 206 PRO A CA 1
ATOM 1544 C C . PRO A 1 206 ? 33.251 7.586 -36.902 1.00 84.81 206 PRO A C 1
ATOM 1546 O O . PRO A 1 206 ? 34.097 7.140 -37.670 1.00 84.81 206 PRO A O 1
ATOM 1549 N N . THR A 1 207 ? 33.489 7.654 -35.588 1.00 81.56 207 THR A N 1
ATOM 1550 C CA . THR A 1 207 ? 34.701 7.151 -34.924 1.00 81.56 207 THR A CA 1
ATOM 1551 C C . THR A 1 207 ? 34.346 6.586 -33.553 1.00 81.56 207 THR A C 1
ATOM 1553 O O . THR A 1 207 ? 33.357 7.006 -32.947 1.00 81.56 207 THR A O 1
ATOM 1556 N N . PHE A 1 208 ? 35.166 5.667 -33.036 1.00 76.38 208 PHE A N 1
ATOM 1557 C CA . PHE A 1 208 ? 35.025 5.158 -31.672 1.00 76.38 208 PHE A CA 1
ATOM 1558 C C . PHE A 1 208 ? 35.370 6.256 -30.655 1.00 76.38 208 PHE A C 1
ATOM 1560 O O . PHE A 1 208 ? 36.526 6.418 -30.260 1.00 76.38 208 PHE A O 1
ATOM 1567 N N . ASN A 1 209 ? 34.367 7.031 -30.240 1.00 70.06 209 ASN A N 1
ATOM 1568 C CA . ASN A 1 209 ? 34.476 7.957 -29.120 1.00 70.06 209 ASN A CA 1
ATOM 1569 C C . ASN A 1 209 ? 33.400 7.626 -28.072 1.00 70.06 209 ASN A C 1
ATOM 1571 O O . ASN A 1 209 ? 32.224 7.915 -28.295 1.00 70.06 209 ASN A O 1
ATOM 1575 N N . PRO A 1 210 ? 33.781 7.032 -26.928 1.00 60.91 210 PRO A N 1
ATOM 1576 C CA . PRO A 1 210 ? 32.817 6.559 -25.938 1.00 60.91 210 PRO A CA 1
ATOM 1577 C C . PRO A 1 210 ? 32.121 7.680 -25.155 1.00 60.91 210 PRO A C 1
ATOM 1579 O O . PRO A 1 210 ? 31.111 7.432 -24.493 1.00 60.91 210 PRO A O 1
ATOM 1582 N N . LEU A 1 211 ? 32.651 8.906 -25.206 1.00 62.31 211 LEU A N 1
ATOM 1583 C CA . LEU A 1 211 ? 32.171 10.011 -24.382 1.00 62.31 211 LEU A CA 1
ATOM 1584 C C . LEU A 1 211 ? 31.337 11.004 -25.194 1.00 62.31 211 LEU A C 1
ATOM 1586 O O . LEU A 1 211 ? 30.215 11.288 -24.792 1.00 62.31 211 LEU A O 1
ATOM 1590 N N . PHE A 1 212 ? 31.839 11.496 -26.334 1.00 60.88 212 PHE A N 1
ATOM 1591 C CA . PHE A 1 212 ? 31.152 12.502 -27.160 1.00 60.88 212 PHE A CA 1
ATOM 1592 C C . PHE A 1 212 ? 31.663 12.492 -28.607 1.00 60.88 212 PHE A C 1
ATOM 1594 O O . PHE A 1 212 ? 32.866 12.451 -28.828 1.00 60.88 212 PHE A O 1
ATOM 1601 N N . GLY A 1 213 ? 30.790 12.625 -29.605 1.00 67.88 213 GLY A N 1
ATOM 1602 C CA . GLY A 1 213 ? 31.193 12.794 -31.006 1.00 67.88 213 GLY A CA 1
ATOM 1603 C C . GLY A 1 213 ? 30.086 13.434 -31.845 1.00 67.88 213 GLY A C 1
ATOM 1604 O O . GLY A 1 213 ? 28.939 13.453 -31.393 1.00 67.88 213 GLY A O 1
ATOM 1605 N N . PRO A 1 214 ? 30.410 13.996 -33.028 1.00 78.75 214 PRO A N 1
ATOM 1606 C CA . PRO A 1 214 ? 29.382 14.453 -33.953 1.00 78.75 214 PRO A CA 1
ATOM 1607 C C . PRO A 1 214 ? 28.545 13.255 -34.406 1.00 78.75 214 PRO A C 1
ATOM 1609 O O . PRO A 1 214 ? 29.093 12.179 -34.659 1.00 78.75 214 PRO A O 1
ATOM 1612 N N . GLU A 1 215 ? 27.233 13.451 -34.507 1.00 84.44 215 GLU A N 1
ATOM 1613 C CA . GLU A 1 215 ? 26.351 12.434 -35.071 1.00 84.44 215 GLU A CA 1
ATOM 1614 C C . GLU A 1 215 ? 26.728 12.168 -36.529 1.00 84.44 215 GLU A C 1
ATOM 1616 O O . GLU A 1 215 ? 26.951 13.090 -37.318 1.00 84.44 215 GLU A O 1
ATOM 1621 N N . MET A 1 216 ? 26.815 10.888 -36.875 1.00 86.50 216 MET A N 1
ATOM 1622 C CA . MET A 1 216 ? 26.931 10.445 -38.255 1.00 86.50 216 MET A CA 1
ATOM 1623 C C . MET A 1 216 ? 25.533 10.451 -38.870 1.00 86.50 216 MET A C 1
ATOM 1625 O O . MET A 1 216 ? 24.619 9.839 -38.328 1.00 86.50 216 MET A O 1
ATOM 1629 N N . THR A 1 217 ? 25.362 11.170 -39.975 1.00 84.75 217 THR A N 1
ATOM 1630 C CA . THR A 1 217 ? 24.070 11.294 -40.678 1.00 84.75 217 THR A CA 1
ATOM 1631 C C . THR A 1 217 ? 24.084 10.644 -42.059 1.00 84.75 217 THR A C 1
ATOM 1633 O O . THR A 1 217 ? 23.024 10.389 -42.622 1.00 84.75 217 THR A O 1
ATOM 1636 N N . GLU A 1 218 ? 25.271 10.332 -42.580 1.00 84.75 218 GLU A N 1
ATOM 1637 C CA . GLU A 1 218 ? 25.491 9.673 -43.865 1.00 84.75 218 GLU A CA 1
ATOM 1638 C C . GLU A 1 218 ? 26.613 8.639 -43.705 1.00 84.75 218 GLU A C 1
ATOM 1640 O O . GLU A 1 218 ? 27.579 8.891 -42.982 1.00 84.75 218 GLU A O 1
ATOM 1645 N N . ALA A 1 219 ? 26.464 7.487 -44.361 1.00 85.88 219 ALA A N 1
ATOM 1646 C CA . ALA A 1 219 ? 27.441 6.403 -44.419 1.00 85.88 219 ALA A CA 1
ATOM 1647 C C . ALA A 1 219 ? 27.313 5.690 -45.772 1.00 85.88 219 ALA A C 1
ATOM 1649 O O . ALA A 1 219 ? 26.192 5.446 -46.228 1.00 85.88 219 ALA A O 1
ATOM 1650 N N . ASP A 1 220 ? 28.436 5.332 -46.387 1.00 89.00 220 ASP A N 1
ATOM 1651 C CA . ASP A 1 220 ? 28.471 4.532 -47.608 1.00 89.00 220 ASP A CA 1
ATOM 1652 C C . ASP A 1 220 ? 28.630 3.036 -47.290 1.00 89.00 220 ASP A C 1
ATOM 1654 O O . ASP A 1 220 ? 29.080 2.622 -46.218 1.00 89.00 220 ASP A O 1
ATOM 1658 N N . ALA A 1 221 ? 28.266 2.181 -48.249 1.00 86.75 221 ALA A N 1
ATOM 1659 C CA . ALA A 1 221 ? 28.445 0.741 -48.104 1.00 86.75 221 ALA A CA 1
ATOM 1660 C C . ALA A 1 221 ? 29.931 0.388 -47.905 1.00 86.75 221 ALA A C 1
ATOM 1662 O O . ALA A 1 221 ? 30.779 0.708 -48.739 1.00 86.75 221 ALA A O 1
ATOM 1663 N N . GLY A 1 222 ? 30.225 -0.332 -46.822 1.00 85.81 222 GLY A N 1
ATOM 1664 C CA . GLY A 1 222 ? 31.590 -0.674 -46.415 1.00 85.81 222 GLY A CA 1
ATOM 1665 C C . GLY A 1 222 ? 32.171 0.248 -45.340 1.00 85.81 222 GLY A C 1
ATOM 1666 O O . GLY A 1 222 ? 33.217 -0.091 -44.782 1.00 85.81 222 GLY A O 1
ATOM 1667 N N . ASP A 1 223 ? 31.494 1.348 -44.998 1.00 87.19 223 ASP A N 1
ATOM 1668 C CA . ASP A 1 223 ? 31.862 2.168 -43.848 1.00 87.19 223 ASP A CA 1
ATOM 1669 C C . ASP A 1 223 ? 31.596 1.431 -42.532 1.00 87.19 223 ASP A C 1
ATOM 1671 O O . ASP A 1 223 ? 30.658 0.646 -42.385 1.00 87.19 223 ASP A O 1
ATOM 1675 N N . THR A 1 224 ? 32.440 1.704 -41.538 1.00 84.88 224 THR A N 1
ATOM 1676 C CA . THR A 1 224 ? 32.225 1.235 -40.167 1.00 84.88 224 THR A CA 1
ATOM 1677 C C . THR A 1 224 ? 31.487 2.308 -39.380 1.00 84.88 224 THR A C 1
ATOM 1679 O O . THR A 1 224 ? 32.009 3.405 -39.191 1.00 84.88 224 THR A O 1
ATOM 1682 N N . ILE A 1 225 ? 30.298 1.971 -38.883 1.00 84.31 225 ILE A N 1
ATOM 1683 C CA . ILE A 1 225 ? 29.487 2.849 -38.036 1.00 84.31 225 ILE A CA 1
ATOM 1684 C C . ILE A 1 225 ? 29.653 2.410 -36.583 1.00 84.31 225 ILE A C 1
ATOM 1686 O O . ILE A 1 225 ? 29.485 1.235 -36.256 1.00 84.31 225 ILE A O 1
ATOM 1690 N N . PHE A 1 226 ? 29.947 3.357 -35.696 1.00 84.25 226 PHE A N 1
ATOM 1691 C CA . PHE A 1 226 ? 29.956 3.108 -34.258 1.00 84.25 226 PHE A CA 1
ATOM 1692 C C . PHE A 1 226 ? 28.615 3.517 -33.657 1.00 84.25 226 PHE A C 1
ATOM 1694 O O . PHE A 1 226 ? 28.118 4.606 -33.931 1.00 84.25 226 PHE A O 1
ATOM 1701 N N . TYR A 1 227 ? 28.044 2.668 -32.805 1.00 81.75 227 TYR A N 1
ATOM 1702 C CA . TYR A 1 227 ? 26.819 2.982 -32.076 1.00 81.75 227 TYR A CA 1
ATOM 1703 C C . TYR A 1 227 ? 27.123 3.236 -30.608 1.00 81.75 227 TYR A C 1
ATOM 1705 O O . TYR A 1 227 ? 27.837 2.470 -29.961 1.00 81.75 227 TYR A O 1
ATOM 1713 N N . ARG A 1 228 ? 26.551 4.315 -30.079 1.00 81.25 228 ARG A N 1
ATOM 1714 C CA . ARG A 1 228 ? 26.526 4.607 -28.649 1.00 81.25 228 ARG A CA 1
ATOM 1715 C C . ARG A 1 228 ? 25.093 4.473 -28.165 1.00 81.25 228 ARG A C 1
ATOM 1717 O O . ARG A 1 228 ? 24.229 5.189 -28.660 1.00 81.25 228 ARG A O 1
ATOM 1724 N N . ILE A 1 229 ? 24.871 3.576 -27.212 1.00 82.50 229 ILE A N 1
ATOM 1725 C CA . ILE A 1 229 ? 23.588 3.390 -26.535 1.00 82.50 229 ILE A CA 1
ATOM 1726 C C . ILE A 1 229 ? 23.802 3.772 -25.074 1.00 82.50 229 ILE A C 1
ATOM 1728 O O . ILE A 1 229 ? 24.671 3.207 -24.411 1.00 82.50 229 ILE A O 1
ATOM 1732 N N . VAL A 1 230 ? 23.049 4.755 -24.591 1.00 81.06 230 VAL A N 1
ATOM 1733 C CA . VAL A 1 230 ? 23.007 5.125 -23.175 1.00 81.06 230 VAL A CA 1
ATOM 1734 C C . VAL A 1 230 ? 21.666 4.737 -22.618 1.00 81.06 230 VAL A C 1
ATOM 1736 O O . VAL A 1 230 ? 20.638 5.094 -23.183 1.00 81.06 230 VAL A O 1
ATOM 1739 N N . ILE A 1 231 ? 21.714 4.039 -21.493 1.00 84.25 231 ILE A N 1
ATOM 1740 C CA . ILE A 1 231 ? 20.554 3.719 -20.681 1.00 84.25 231 ILE A CA 1
ATOM 1741 C C . ILE A 1 231 ? 20.729 4.510 -19.390 1.00 84.25 231 ILE A C 1
ATOM 1743 O O . ILE A 1 231 ? 21.743 4.359 -18.706 1.00 84.25 231 ILE A O 1
ATOM 1747 N N . GLU A 1 232 ? 19.777 5.381 -19.089 1.00 85.44 232 GLU A N 1
ATOM 1748 C CA . GLU A 1 232 ? 19.789 6.216 -17.893 1.00 85.44 232 GLU A CA 1
ATOM 1749 C C . GLU A 1 232 ? 18.577 5.891 -17.030 1.00 85.44 232 GLU A C 1
ATOM 1751 O O . GLU A 1 232 ? 17.452 5.879 -17.523 1.00 85.44 232 GLU A O 1
ATOM 1756 N N . HIS A 1 233 ? 18.812 5.636 -15.744 1.00 87.12 233 HIS A N 1
ATOM 1757 C CA . HIS A 1 233 ? 17.747 5.475 -14.766 1.00 87.12 233 HIS A CA 1
ATOM 1758 C C . HIS A 1 233 ? 17.423 6.823 -14.123 1.00 87.12 233 HIS A C 1
ATOM 1760 O O . HIS A 1 233 ? 18.231 7.365 -13.370 1.00 87.12 233 HIS A O 1
ATOM 1766 N N . THR A 1 234 ? 16.249 7.355 -14.443 1.00 86.38 234 THR A N 1
ATOM 1767 C CA . THR A 1 234 ? 15.755 8.663 -13.990 1.00 86.38 234 THR A CA 1
ATOM 1768 C C . THR A 1 234 ? 14.619 8.550 -12.973 1.00 86.38 234 THR A C 1
ATOM 1770 O O . THR A 1 234 ? 14.116 9.577 -12.525 1.00 86.38 234 THR A O 1
ATOM 1773 N N . GLY A 1 235 ? 14.192 7.326 -12.642 1.00 85.62 235 GLY A N 1
ATOM 1774 C CA . GLY A 1 235 ? 13.098 7.060 -11.707 1.00 85.62 235 GLY A CA 1
ATOM 1775 C C . GLY A 1 235 ? 13.541 6.991 -10.250 1.00 85.62 235 GLY A C 1
ATOM 1776 O O . GLY A 1 235 ? 14.736 7.014 -9.936 1.00 85.62 235 GLY A O 1
ATOM 1777 N N . ASN A 1 236 ? 12.553 6.865 -9.364 1.00 83.12 236 ASN A N 1
ATOM 1778 C CA . ASN A 1 236 ? 12.750 6.827 -7.913 1.00 83.12 236 ASN A CA 1
ATOM 1779 C C . ASN A 1 236 ? 12.695 5.407 -7.325 1.00 83.12 236 ASN A C 1
ATOM 1781 O O . ASN A 1 236 ? 13.040 5.220 -6.160 1.00 83.12 236 ASN A O 1
ATOM 1785 N N . ALA A 1 237 ? 12.328 4.405 -8.127 1.00 89.69 237 ALA A N 1
ATOM 1786 C CA . ALA A 1 237 ? 12.381 2.991 -7.758 1.00 89.69 237 ALA A CA 1
ATOM 1787 C C . ALA A 1 237 ? 13.475 2.239 -8.515 1.00 89.69 237 ALA A C 1
ATOM 1789 O O . ALA A 1 237 ? 13.935 2.674 -9.562 1.00 89.69 237 ALA A O 1
ATOM 1790 N N . ARG A 1 238 ? 13.895 1.074 -8.020 1.00 87.00 238 ARG A N 1
ATOM 1791 C CA . ARG A 1 238 ? 14.865 0.237 -8.739 1.00 87.00 238 ARG A CA 1
ATOM 1792 C C . ARG A 1 238 ? 14.235 -0.406 -9.972 1.00 87.00 238 ARG A C 1
ATOM 1794 O O . ARG A 1 238 ? 13.126 -0.925 -9.916 1.00 87.00 238 ARG A O 1
ATOM 1801 N N . ALA A 1 239 ? 14.987 -0.421 -11.068 1.00 84.69 239 ALA A N 1
ATOM 1802 C CA . ALA A 1 239 ? 14.639 -1.172 -12.266 1.00 84.69 239 ALA A CA 1
ATOM 1803 C C . ALA A 1 239 ? 15.242 -2.585 -12.186 1.00 84.69 239 ALA A C 1
ATOM 1805 O O . ALA A 1 239 ? 16.453 -2.732 -12.004 1.00 84.69 239 ALA A O 1
ATOM 1806 N N . TYR A 1 240 ? 14.403 -3.606 -12.348 1.00 82.06 240 TYR A N 1
ATOM 1807 C CA . TYR A 1 240 ? 14.798 -5.016 -12.377 1.00 82.06 240 TYR A CA 1
ATOM 1808 C C . TYR A 1 240 ? 14.653 -5.603 -13.778 1.00 82.06 240 TYR A C 1
ATOM 1810 O O . TYR A 1 240 ? 13.897 -5.080 -14.594 1.00 82.06 240 TYR A O 1
ATOM 1818 N N . ASP A 1 241 ? 15.403 -6.676 -14.050 1.00 80.19 241 ASP A N 1
ATOM 1819 C CA . ASP A 1 241 ? 15.326 -7.462 -15.290 1.00 80.19 241 ASP A CA 1
ATOM 1820 C C . ASP A 1 241 ? 15.360 -6.615 -16.577 1.00 80.19 241 ASP A C 1
ATOM 1822 O O . ASP A 1 241 ? 14.694 -6.903 -17.577 1.00 80.19 241 ASP A O 1
ATOM 1826 N N . VAL A 1 242 ? 16.155 -5.541 -16.551 1.00 80.94 242 VAL A N 1
ATOM 1827 C CA . VAL A 1 242 ? 16.260 -4.594 -17.661 1.00 80.94 242 VAL A CA 1
ATOM 1828 C C . VAL A 1 242 ? 16.864 -5.295 -18.867 1.00 80.94 242 VAL A C 1
ATOM 1830 O O . VAL A 1 242 ? 18.039 -5.644 -18.871 1.00 80.94 242 VAL A O 1
ATOM 1833 N N . THR A 1 243 ? 16.065 -5.453 -19.919 1.00 81.31 243 THR A N 1
ATOM 1834 C CA . THR A 1 243 ? 16.530 -5.967 -21.208 1.00 81.31 243 THR A CA 1
ATOM 1835 C C . THR A 1 243 ? 16.450 -4.866 -22.253 1.00 81.31 243 THR A C 1
ATOM 1837 O O . THR A 1 243 ? 15.371 -4.337 -22.524 1.00 81.31 243 THR A O 1
ATOM 1840 N N . VAL A 1 244 ? 17.577 -4.550 -22.891 1.00 80.38 244 VAL A N 1
ATOM 1841 C CA . VAL A 1 244 ? 17.619 -3.637 -24.041 1.00 80.38 244 VAL A CA 1
ATOM 1842 C C . VAL A 1 244 ? 17.997 -4.420 -25.284 1.00 80.38 244 VAL A C 1
ATOM 1844 O O . VAL A 1 244 ? 19.015 -5.106 -25.311 1.00 80.38 244 VAL A O 1
ATOM 1847 N N . THR A 1 245 ? 17.160 -4.316 -26.315 1.00 81.25 245 THR A N 1
ATOM 1848 C CA . THR A 1 245 ? 17.381 -4.967 -27.610 1.00 81.25 245 THR A CA 1
ATOM 1849 C C . THR A 1 245 ? 17.602 -3.913 -28.679 1.00 81.25 245 THR A C 1
ATOM 1851 O O . THR A 1 245 ? 16.784 -3.005 -28.832 1.00 81.25 245 THR A O 1
ATOM 1854 N N . ASP A 1 246 ? 18.687 -4.056 -29.433 1.00 82.38 246 ASP A N 1
ATOM 1855 C CA . ASP A 1 246 ? 18.957 -3.250 -30.614 1.00 82.38 246 ASP A CA 1
ATOM 1856 C C . ASP A 1 246 ? 18.844 -4.103 -31.882 1.00 82.38 246 ASP A C 1
ATOM 1858 O O . ASP A 1 246 ? 19.584 -5.076 -32.058 1.00 82.38 246 ASP A O 1
ATOM 1862 N N . PHE A 1 247 ? 17.898 -3.736 -32.749 1.00 82.81 247 PHE A N 1
ATOM 1863 C CA . PHE A 1 247 ? 17.648 -4.418 -34.012 1.00 82.81 247 PHE A CA 1
ATOM 1864 C C . PHE A 1 247 ? 18.442 -3.760 -35.138 1.00 82.81 247 PHE A C 1
ATOM 1866 O O . PHE A 1 247 ? 18.277 -2.569 -35.419 1.00 82.81 247 PHE A O 1
ATOM 1873 N N . PHE A 1 248 ? 19.256 -4.559 -35.822 1.00 80.50 248 PHE A N 1
ATOM 1874 C CA . PHE A 1 248 ? 19.991 -4.134 -37.008 1.00 80.50 248 PHE A CA 1
ATOM 1875 C C . PHE A 1 248 ? 19.393 -4.773 -38.264 1.00 80.50 248 PHE A C 1
ATOM 1877 O O . PHE A 1 248 ? 18.970 -5.929 -38.212 1.00 80.50 248 PHE A O 1
ATOM 1884 N N . PRO A 1 249 ? 19.349 -4.053 -39.398 1.00 83.25 249 PRO A N 1
ATOM 1885 C CA . PRO A 1 249 ? 19.012 -4.655 -40.683 1.00 83.25 249 PRO A CA 1
ATOM 1886 C C . PRO A 1 249 ? 19.996 -5.774 -41.078 1.00 83.25 249 PRO A C 1
ATOM 1888 O O . PRO A 1 249 ? 21.175 -5.726 -40.728 1.00 83.25 249 PRO A O 1
ATOM 1891 N N . ASP A 1 250 ? 19.520 -6.769 -41.832 1.00 80.19 250 ASP A N 1
ATOM 1892 C CA . ASP A 1 250 ? 20.276 -7.992 -42.166 1.00 80.19 250 ASP A CA 1
ATOM 1893 C C . ASP A 1 250 ? 21.550 -7.756 -43.006 1.00 80.19 250 ASP A C 1
ATOM 1895 O O . ASP A 1 250 ? 22.419 -8.624 -43.082 1.00 80.19 250 ASP A O 1
ATOM 1899 N N . ASP A 1 251 ? 21.668 -6.603 -43.667 1.00 81.50 251 ASP A N 1
ATOM 1900 C CA . ASP A 1 251 ? 22.830 -6.197 -44.464 1.00 81.50 251 ASP A CA 1
ATOM 1901 C C . ASP A 1 251 ? 23.977 -5.606 -43.622 1.00 81.50 251 ASP A C 1
ATOM 1903 O O . ASP A 1 251 ? 25.065 -5.359 -44.150 1.00 81.50 251 ASP A O 1
ATOM 1907 N N . TYR A 1 252 ? 23.780 -5.445 -42.309 1.00 77.81 252 TYR A N 1
ATOM 1908 C CA . TYR A 1 252 ? 24.810 -5.004 -41.375 1.00 77.81 252 TYR A CA 1
ATOM 1909 C C . TYR A 1 252 ? 25.628 -6.190 -40.865 1.00 77.81 252 TYR A C 1
ATOM 1911 O O . TYR A 1 252 ? 25.106 -7.181 -40.356 1.00 77.81 252 TYR A O 1
ATOM 1919 N N . VAL A 1 253 ? 26.952 -6.052 -40.919 1.00 79.19 253 VAL A N 1
ATOM 1920 C CA . VAL A 1 253 ? 27.869 -6.950 -40.213 1.00 79.19 253 VAL A CA 1
ATOM 1921 C C . VAL A 1 253 ? 28.222 -6.307 -38.878 1.00 79.19 253 VAL A C 1
ATOM 1923 O O . VAL A 1 253 ? 28.957 -5.321 -38.830 1.00 79.19 253 VAL A O 1
ATOM 1926 N N . VAL A 1 254 ? 27.703 -6.860 -37.784 1.00 72.31 254 VAL A N 1
ATOM 1927 C CA . VAL A 1 254 ? 27.999 -6.364 -36.437 1.00 72.31 254 VAL A CA 1
ATOM 1928 C C . VAL A 1 254 ? 29.362 -6.886 -35.984 1.00 72.31 254 VAL A C 1
ATOM 1930 O O . VAL A 1 254 ? 29.585 -8.089 -35.880 1.00 72.31 254 VAL A O 1
ATOM 1933 N N . SER A 1 255 ? 30.286 -5.966 -35.708 1.00 68.75 255 SER A N 1
ATOM 1934 C CA . SER A 1 255 ? 31.580 -6.253 -35.086 1.00 68.75 255 SER A CA 1
ATOM 1935 C C . SER A 1 255 ? 31.626 -5.544 -33.737 1.00 68.75 255 SER A C 1
ATOM 1937 O O . SER A 1 255 ? 31.802 -4.328 -33.679 1.00 68.75 255 SER A O 1
ATOM 1939 N N . VAL A 1 256 ? 31.443 -6.285 -32.643 1.00 64.94 256 VAL A N 1
ATOM 1940 C CA . VAL A 1 256 ? 31.347 -5.695 -31.301 1.00 64.94 256 VAL A CA 1
ATOM 1941 C C . VAL A 1 256 ? 32.728 -5.280 -30.789 1.00 64.94 256 VAL A C 1
ATOM 1943 O O . VAL A 1 256 ? 33.645 -6.097 -30.707 1.00 64.94 256 VAL A O 1
ATOM 1946 N N . LEU A 1 257 ? 32.866 -4.019 -30.373 1.00 57.81 257 LEU A N 1
ATOM 1947 C CA . LEU A 1 257 ? 34.008 -3.548 -29.593 1.00 57.81 257 LEU A CA 1
ATOM 1948 C C . LEU A 1 257 ? 33.514 -2.794 -28.353 1.00 57.81 257 LEU A C 1
ATOM 1950 O O . LEU A 1 257 ? 33.080 -1.655 -28.461 1.00 57.81 257 LEU A O 1
ATOM 1954 N N . CYS A 1 258 ? 33.672 -3.436 -27.191 1.00 58.31 258 CYS A N 1
ATOM 1955 C CA . CYS A 1 258 ? 33.611 -2.866 -25.838 1.00 58.31 258 CYS A CA 1
ATOM 1956 C C . CYS A 1 258 ? 32.287 -2.192 -25.407 1.00 58.31 258 CYS A C 1
ATOM 1958 O O . CYS A 1 258 ? 31.887 -1.156 -25.928 1.00 58.31 258 CYS A O 1
ATOM 1960 N N . CYS A 1 259 ? 31.673 -2.711 -24.338 1.00 56.84 259 CYS A N 1
ATOM 1961 C CA . CYS A 1 259 ? 30.718 -1.960 -23.525 1.00 56.84 259 CYS A CA 1
ATOM 1962 C C . CYS A 1 259 ? 31.478 -1.164 -22.447 1.00 56.84 259 CYS A C 1
ATOM 1964 O O . CYS A 1 259 ? 32.294 -1.726 -21.716 1.00 56.84 259 CYS A O 1
ATOM 1966 N N . ILE A 1 260 ? 31.202 0.135 -22.315 1.00 53.50 260 ILE A N 1
ATOM 1967 C CA . ILE A 1 260 ? 31.610 0.908 -21.136 1.00 53.50 260 ILE A CA 1
ATOM 1968 C C . ILE A 1 260 ? 30.360 1.125 -20.296 1.00 53.50 260 ILE A C 1
ATOM 1970 O O . ILE A 1 260 ? 29.500 1.927 -20.644 1.00 53.50 260 ILE A O 1
ATOM 1974 N N . THR A 1 261 ? 30.262 0.388 -19.197 1.00 54.25 261 THR A N 1
ATOM 1975 C CA . THR A 1 261 ? 29.218 0.560 -18.188 1.00 54.25 261 THR A CA 1
ATOM 1976 C C . THR A 1 261 ? 29.713 1.534 -17.122 1.00 54.25 261 THR A C 1
ATOM 1978 O O . THR A 1 261 ? 30.781 1.329 -16.543 1.00 54.25 261 THR A O 1
ATOM 1981 N N . THR A 1 262 ? 28.946 2.576 -16.816 1.00 53.31 262 THR A N 1
ATOM 1982 C CA . THR A 1 262 ? 29.170 3.430 -15.640 1.00 53.31 262 THR A CA 1
ATOM 1983 C C . THR A 1 262 ? 27.940 3.342 -14.738 1.00 53.31 262 THR A C 1
ATOM 1985 O O . THR A 1 262 ? 26.894 3.861 -15.106 1.00 53.31 262 THR A O 1
ATOM 1988 N N . GLY A 1 263 ? 28.042 2.660 -13.591 1.00 55.34 263 GLY A N 1
ATOM 1989 C CA . GLY A 1 263 ? 26.931 2.459 -12.644 1.00 55.34 263 GLY A CA 1
ATOM 1990 C C . GLY A 1 263 ? 27.037 1.132 -11.870 1.00 55.34 263 GLY A C 1
ATOM 1991 O O . GLY A 1 263 ? 27.885 0.311 -12.223 1.00 55.34 263 GLY A O 1
ATOM 1992 N N . PRO A 1 264 ? 26.230 0.912 -10.807 1.00 49.00 264 PRO A N 1
ATOM 1993 C CA . PRO A 1 264 ? 26.364 -0.258 -9.936 1.00 49.00 264 PRO A CA 1
ATOM 1994 C C . PRO A 1 264 ? 26.058 -1.619 -10.588 1.00 49.00 264 PRO A C 1
ATOM 1996 O O . PRO A 1 264 ? 26.554 -2.607 -10.061 1.00 49.00 264 PRO A O 1
ATOM 1999 N N . THR A 1 265 ? 25.347 -1.713 -11.722 1.00 52.62 265 THR A N 1
ATOM 2000 C CA . THR A 1 265 ? 25.501 -2.746 -12.790 1.00 52.62 265 THR A CA 1
ATOM 2001 C C . THR A 1 265 ? 24.536 -2.439 -13.948 1.00 52.62 265 THR A C 1
ATOM 2003 O O . THR A 1 265 ? 23.498 -1.828 -13.707 1.00 52.62 265 THR A O 1
ATOM 2006 N N . PRO A 1 266 ? 24.896 -2.762 -15.206 1.00 50.56 266 PRO A N 1
ATOM 2007 C CA . PRO A 1 266 ? 24.283 -3.931 -15.863 1.00 50.56 266 PRO A CA 1
ATOM 2008 C C . PRO A 1 266 ? 25.307 -4.964 -16.343 1.00 50.56 266 PRO A C 1
ATOM 2010 O O . PRO A 1 266 ? 26.504 -4.678 -16.438 1.00 50.56 266 PRO A O 1
ATOM 2013 N N . GLY A 1 267 ? 24.803 -6.173 -16.590 1.00 53.41 267 GLY A N 1
ATOM 2014 C CA . GLY A 1 267 ? 25.549 -7.382 -16.891 1.00 53.41 267 GLY A CA 1
ATOM 2015 C C . GLY A 1 267 ? 26.327 -7.374 -18.205 1.00 53.41 267 GLY A C 1
ATOM 2016 O O . GLY A 1 267 ? 26.425 -6.394 -18.946 1.00 53.41 267 GLY A O 1
ATOM 2017 N N . ALA A 1 268 ? 26.987 -8.508 -18.428 1.00 53.31 268 ALA A N 1
ATOM 2018 C CA . ALA A 1 268 ? 27.814 -8.749 -19.596 1.00 53.31 268 ALA A CA 1
ATOM 2019 C C . ALA A 1 268 ? 26.988 -8.642 -20.886 1.00 53.31 268 ALA A C 1
ATOM 2021 O O . ALA A 1 268 ? 25.850 -9.095 -20.951 1.00 53.31 268 ALA A O 1
ATOM 2022 N N . LEU A 1 269 ? 27.597 -8.104 -21.940 1.00 54.84 269 LEU A N 1
ATOM 2023 C CA . LEU A 1 269 ? 27.025 -8.133 -23.283 1.00 54.84 269 LEU A CA 1
ATOM 2024 C C . LEU A 1 269 ? 26.796 -9.592 -23.720 1.00 54.84 269 LEU A C 1
ATOM 2026 O O . LEU A 1 269 ? 27.744 -10.382 -23.741 1.00 54.84 269 LEU A O 1
ATOM 2030 N N . VAL A 1 270 ? 25.559 -9.946 -24.082 1.00 55.28 270 VAL A N 1
ATOM 2031 C CA . VAL A 1 270 ? 25.213 -11.279 -24.595 1.00 55.28 270 VAL A CA 1
ATOM 2032 C C . VAL A 1 270 ? 25.004 -11.193 -26.107 1.00 55.28 270 VAL A C 1
ATOM 2034 O O . VAL A 1 270 ? 23.899 -10.971 -26.598 1.00 55.28 270 VAL A O 1
ATOM 2037 N N . ASP A 1 271 ? 26.082 -11.400 -26.864 1.00 55.25 271 ASP A N 1
ATOM 2038 C CA . ASP A 1 271 ? 26.043 -11.540 -28.326 1.00 55.25 271 ASP A CA 1
ATOM 2039 C C . ASP A 1 271 ? 25.659 -12.980 -28.699 1.00 55.25 271 ASP A C 1
ATOM 2041 O O . ASP A 1 271 ? 26.508 -13.832 -28.961 1.00 55.25 271 ASP A O 1
ATOM 2045 N N . SER A 1 272 ? 24.366 -13.295 -28.604 1.00 53.34 272 SER A N 1
ATOM 2046 C CA . SER A 1 272 ? 23.858 -14.644 -28.893 1.00 53.34 272 SER A CA 1
ATOM 2047 C C . SER A 1 272 ? 23.068 -14.752 -30.199 1.00 53.34 272 SER A C 1
ATOM 2049 O O . SER A 1 272 ? 22.716 -15.868 -30.582 1.00 53.34 272 SER A O 1
ATOM 2051 N N . ASN A 1 273 ? 22.788 -13.638 -30.895 1.00 55.16 273 ASN A N 1
ATOM 2052 C CA . ASN A 1 273 ? 21.929 -13.651 -32.085 1.00 55.16 273 ASN A CA 1
ATOM 2053 C C . ASN A 1 273 ? 22.187 -12.483 -33.067 1.00 55.16 273 ASN A C 1
ATOM 2055 O O . ASN A 1 273 ? 21.335 -11.597 -33.194 1.00 55.16 273 ASN A O 1
ATOM 2059 N N . PRO A 1 274 ? 23.324 -12.468 -33.789 1.00 58.72 274 PRO A N 1
ATOM 2060 C CA . PRO A 1 274 ? 23.562 -11.475 -34.833 1.00 58.72 274 PRO A CA 1
ATOM 2061 C C . PRO A 1 274 ? 22.433 -11.489 -35.890 1.00 58.72 274 PRO A C 1
ATOM 2063 O O . PRO A 1 274 ? 21.930 -12.566 -36.224 1.00 58.72 274 PRO A O 1
ATOM 2066 N N . PRO A 1 275 ? 22.035 -10.321 -36.431 1.00 60.53 275 PRO A N 1
ATOM 2067 C CA . PRO A 1 275 ? 22.678 -9.015 -36.257 1.00 60.53 275 PRO A CA 1
ATOM 2068 C C . PRO A 1 275 ? 22.201 -8.241 -35.008 1.00 60.53 275 PRO A C 1
ATOM 2070 O O . PRO A 1 275 ? 22.601 -7.100 -34.818 1.00 60.53 275 PRO A O 1
ATOM 2073 N N . ASN A 1 276 ? 21.363 -8.822 -34.146 1.00 64.81 276 ASN A N 1
ATOM 2074 C CA . ASN A 1 276 ? 20.791 -8.119 -32.995 1.00 64.81 276 ASN A CA 1
ATOM 2075 C C . ASN A 1 276 ? 21.722 -8.146 -31.775 1.00 64.81 276 ASN A C 1
ATOM 2077 O O . ASN A 1 276 ? 22.374 -9.153 -31.497 1.00 64.81 276 ASN A O 1
ATOM 2081 N N . LEU A 1 277 ? 21.720 -7.058 -31.002 1.00 61.84 277 LEU A N 1
ATOM 2082 C CA . LEU A 1 277 ? 22.449 -6.954 -29.735 1.00 61.84 277 LEU A CA 1
ATOM 2083 C C . LEU A 1 277 ? 21.472 -6.919 -28.559 1.00 61.84 277 LEU A C 1
ATOM 2085 O O . LEU A 1 277 ? 20.487 -6.180 -28.594 1.00 61.84 277 LEU A O 1
ATOM 2089 N N . VAL A 1 278 ? 21.766 -7.696 -27.513 1.00 61.06 278 VAL A N 1
ATOM 2090 C CA . VAL A 1 278 ? 20.985 -7.734 -26.270 1.00 61.06 278 VAL A CA 1
ATOM 2091 C C . VAL A 1 278 ? 21.877 -7.355 -25.086 1.00 61.06 278 VAL A C 1
ATOM 2093 O O . VAL A 1 278 ? 22.967 -7.909 -24.913 1.00 61.06 278 VAL A O 1
ATOM 2096 N N . PHE A 1 279 ? 21.396 -6.414 -24.271 1.00 67.12 279 PHE A N 1
ATOM 2097 C CA . PHE A 1 279 ? 21.982 -6.021 -22.988 1.00 67.12 279 PHE A CA 1
ATOM 2098 C C . PHE A 1 279 ? 21.042 -6.467 -21.864 1.00 67.12 279 PHE A C 1
ATOM 2100 O O . PHE A 1 279 ? 19.845 -6.178 -21.935 1.00 67.12 279 PHE A O 1
ATOM 2107 N N . SER A 1 280 ? 21.586 -7.157 -20.860 1.00 57.81 280 SER A N 1
ATOM 2108 C CA . SER A 1 280 ? 20.883 -7.664 -19.671 1.00 57.81 280 SER A CA 1
ATOM 2109 C C . SER A 1 280 ? 21.786 -7.574 -18.448 1.00 57.81 280 SER A C 1
ATOM 2111 O O . SER A 1 280 ? 22.955 -8.002 -18.593 1.00 57.81 280 SER A O 1
#

Foldseek 3Di:
DPPPPPVVVVVVVVVVVVVVVCVVVVPPPPPQPADFWDDKAKWFPDKDDPQFDPPFTQAVVRAGEDEAQIKTKMKIKTWDDATKWFFKKKKKFWAFQKFWDPPQKDKDKDAPPDPDFDWDWDWDRDGRIIIMTTGGMDHHNDDDPDIIMIMMITMMGRHPDPVQEAFDKTWMWMFIDTPRGTRDIYHIGIHGYWDKDKDKDKFKAQDPDQPDHDGDPDDDPPRDIDMHIDIDTPTDTDDPPDKDKDDDPPSDDDDDDDDDDDDPDWDDWDPPDPPMTMTD

Sequence (280 aa):
MPHLFSSLFHLQRNIRYLILMFLLLGFLFTSDLLMAQTNLTLSIASTSEPDSSDTKDGSADNERPVLTGEVVTYSLVFEIAEGTSNNVNTAVSIPDGLEYIANSYILSVTNDTGWSDTVSVIGNGSSGADVTFDFGTITNTDSDANVETIDISFNALVLNIAANQDGNQLTTNATLNANGSTADSSEDCIVEVIEPNLSVDKRQLPTFNPLFGPEMTEADAGDTIFYRIVIEHTGNARAYDVTVTDFFPDDYVVSVLCCITTGPTPGALVDSNPPNLVFS